Protein AF-A0AAE3D9U8-F1 (afdb_monomer_lite)

Sequence (196 aa):
MGVDSILGYNLSVQTKNFTKRITLGATGANQTQGLSESEKLENFKKEIWKEIDSMSWGSNISVQITDSAFEKMMVDKEFKNKMMNIIREDARGSNMMCGGTLINIDENGYKGYSYMQSHTKEAGRAFEAHSKDKDSFYSKKCKKDELNELWEKERLKKRQYQEKADDEYMESLRLKEIFQHKEDVAKLYEEKTVKK

Structure (mmCIF, N/CA/C/O backbone):
data_AF-A0AAE3D9U8-F1
#
_entry.id   AF-A0AAE3D9U8-F1
#
loop_
_atom_site.group_PDB
_atom_site.id
_atom_site.type_symbol
_atom_site.label_atom_id
_atom_site.label_alt_id
_atom_site.label_comp_id
_atom_site.label_asym_id
_atom_site.label_entity_id
_atom_site.label_seq_id
_atom_site.pdbx_PDB_ins_code
_atom_site.Cartn_x
_atom_site.Cartn_y
_atom_site.Cartn_z
_atom_site.occupancy
_atom_site.B_iso_or_equiv
_atom_site.auth_seq_id
_atom_site.auth_comp_id
_atom_site.auth_asym_id
_atom_site.auth_atom_id
_atom_site.pdbx_PDB_model_num
ATOM 1 N N . MET A 1 1 ? -72.508 -20.669 12.046 1.00 38.97 1 MET A N 1
ATOM 2 C CA . MET A 1 1 ? -71.882 -21.331 10.880 1.00 38.97 1 MET A CA 1
ATOM 3 C C . MET A 1 1 ? -70.481 -20.732 10.810 1.00 38.97 1 MET A C 1
ATOM 5 O O . MET A 1 1 ? -70.402 -19.545 10.548 1.00 38.97 1 MET A O 1
ATOM 9 N N . GLY A 1 2 ? -69.450 -21.317 11.432 1.00 34.75 2 GLY A N 1
ATOM 10 C CA . GLY A 1 2 ? -68.687 -22.489 10.962 1.00 34.75 2 GLY A CA 1
ATOM 11 C C . GLY A 1 2 ? -67.740 -22.036 9.837 1.00 34.75 2 GLY A C 1
ATOM 12 O O . GLY A 1 2 ? -68.225 -21.374 8.933 1.00 34.75 2 GLY A O 1
ATOM 13 N N . VAL A 1 3 ? -66.433 -22.291 9.782 1.00 38.28 3 VAL A N 1
ATOM 14 C CA . VAL A 1 3 ? -65.463 -23.088 10.554 1.00 38.28 3 VAL A CA 1
ATOM 15 C C . VAL A 1 3 ? -64.050 -22.609 10.152 1.00 38.28 3 VAL A C 1
ATOM 17 O O . VAL A 1 3 ? -63.888 -21.889 9.169 1.00 38.28 3 VAL A O 1
ATOM 20 N N . ASP A 1 4 ? -63.066 -23.022 10.943 1.00 36.97 4 ASP A N 1
ATOM 21 C CA . ASP A 1 4 ? -61.620 -22.779 10.901 1.00 36.97 4 ASP A CA 1
ATOM 22 C C . ASP A 1 4 ? -60.906 -23.038 9.556 1.00 36.97 4 ASP A C 1
ATOM 24 O O . ASP A 1 4 ? -61.323 -23.899 8.787 1.00 36.97 4 ASP A O 1
ATOM 28 N N . SER A 1 5 ? -59.739 -22.405 9.339 1.00 39.56 5 SER A N 1
ATOM 29 C CA . SER A 1 5 ? -58.478 -23.164 9.228 1.00 39.56 5 SER A CA 1
ATOM 30 C C . SER A 1 5 ? -57.218 -22.282 9.291 1.00 39.56 5 SER A C 1
ATOM 32 O O . SER A 1 5 ? -57.132 -21.199 8.719 1.00 39.56 5 SER A O 1
ATOM 34 N N . ILE A 1 6 ? -56.243 -22.828 10.012 1.00 45.88 6 ILE A N 1
ATOM 35 C CA . ILE A 1 6 ? -54.905 -22.361 10.390 1.00 45.88 6 ILE A CA 1
ATOM 36 C C . ILE A 1 6 ? -53.874 -22.688 9.295 1.00 45.88 6 ILE A C 1
ATOM 38 O O . ILE A 1 6 ? -54.013 -23.717 8.641 1.00 45.88 6 ILE A O 1
ATOM 42 N N . LEU A 1 7 ? -52.825 -21.856 9.168 1.00 37.78 7 LEU A N 1
ATOM 43 C CA . LEU A 1 7 ? -51.398 -22.166 8.887 1.00 37.78 7 LEU A CA 1
ATOM 44 C C . LEU A 1 7 ? -50.708 -20.816 8.573 1.00 37.78 7 LEU A C 1
ATOM 46 O O . LEU A 1 7 ? -51.056 -20.170 7.597 1.00 37.78 7 LEU A O 1
ATOM 50 N N . GLY A 1 8 ? -49.784 -20.237 9.339 1.00 30.91 8 GLY A N 1
ATOM 51 C CA . GLY A 1 8 ? -48.838 -20.794 10.294 1.00 30.91 8 GLY A CA 1
ATOM 52 C C . GLY A 1 8 ? -47.413 -20.578 9.781 1.00 30.91 8 GLY A C 1
ATOM 53 O O . GLY A 1 8 ? -46.841 -21.512 9.247 1.00 30.91 8 GLY A O 1
ATOM 54 N N . TYR A 1 9 ? -46.835 -19.385 9.974 1.00 30.20 9 TYR A N 1
ATOM 55 C CA . TYR A 1 9 ? -45.379 -19.195 10.050 1.00 30.20 9 TYR A CA 1
ATOM 56 C C . TYR A 1 9 ? -45.059 -18.117 11.092 1.00 30.20 9 TYR A C 1
ATOM 58 O O . TYR A 1 9 ? -45.232 -16.922 10.869 1.00 30.20 9 TYR A O 1
ATOM 66 N N . ASN A 1 10 ? -44.620 -18.584 12.262 1.00 29.91 10 ASN A N 1
ATOM 67 C CA . ASN A 1 10 ? -43.998 -17.785 13.308 1.00 29.91 10 ASN A CA 1
ATOM 68 C C . ASN A 1 10 ? -42.515 -17.601 12.964 1.00 29.91 10 ASN A C 1
ATOM 70 O O . ASN A 1 10 ? -41.806 -18.593 12.804 1.00 29.91 10 ASN A O 1
ATOM 74 N N . LEU A 1 11 ? -42.027 -16.360 12.940 1.00 27.94 11 LEU A N 1
ATOM 75 C CA . LEU A 1 11 ? -40.605 -16.069 13.114 1.00 27.94 11 LEU A CA 1
ATOM 76 C C . LEU A 1 11 ? -40.460 -15.122 14.305 1.00 27.94 11 LEU A C 1
ATOM 78 O O . LEU A 1 11 ? -40.667 -13.916 14.204 1.00 27.94 11 LEU A O 1
ATOM 82 N N . SER A 1 12 ? -40.145 -15.702 15.461 1.00 34.12 12 SER A N 1
ATOM 83 C CA . SER A 1 12 ? -39.767 -14.969 16.660 1.00 34.12 12 SER A CA 1
ATOM 84 C C . SER A 1 12 ? -38.308 -14.533 16.551 1.00 34.12 12 SER A C 1
ATOM 86 O O . SER A 1 12 ? -37.412 -15.376 16.572 1.00 34.12 12 SER A O 1
ATOM 88 N N . VAL A 1 13 ? -38.061 -13.226 16.517 1.00 30.61 13 VAL A N 1
ATOM 89 C CA . VAL A 1 13 ? -36.754 -12.658 16.864 1.00 30.61 13 VAL A CA 1
ATOM 90 C C . VAL A 1 13 ? -36.942 -11.880 18.159 1.00 30.61 13 VAL A C 1
ATOM 92 O O . VAL A 1 13 ? -37.476 -10.775 18.173 1.00 30.61 13 VAL A O 1
ATOM 95 N N . GLN A 1 14 ? -36.552 -12.499 19.273 1.00 34.78 14 GLN A N 1
ATOM 96 C CA . GLN A 1 14 ? -36.343 -11.799 20.533 1.00 34.78 14 GLN A CA 1
ATOM 97 C C . GLN A 1 14 ? -34.865 -11.453 20.661 1.00 34.78 14 GLN A C 1
ATOM 99 O O . GLN A 1 14 ? -34.056 -12.368 20.780 1.00 34.78 14 GLN A O 1
ATOM 104 N N . THR A 1 15 ? -34.540 -10.167 20.792 1.00 29.81 15 THR A N 1
ATOM 105 C CA . THR A 1 15 ? -33.354 -9.726 21.545 1.00 29.81 15 THR A CA 1
ATOM 106 C C . THR A 1 15 ? -33.514 -8.293 22.074 1.00 29.81 15 THR A C 1
ATOM 108 O O . THR A 1 15 ? -33.151 -7.312 21.443 1.00 29.81 15 THR A O 1
ATOM 111 N N . LYS A 1 16 ? -34.068 -8.236 23.293 1.00 36.06 16 LYS A N 1
ATOM 112 C CA . LYS A 1 16 ? -33.630 -7.466 24.477 1.00 36.06 16 LYS A CA 1
ATOM 113 C C . LYS A 1 16 ? -33.349 -5.959 24.324 1.00 36.06 16 LYS A C 1
ATOM 115 O O . LYS A 1 16 ? -32.220 -5.532 24.113 1.00 36.06 16 LYS A O 1
ATOM 120 N N . ASN A 1 17 ? -34.367 -5.166 24.663 1.00 35.69 17 ASN A N 1
ATOM 121 C CA . ASN A 1 17 ? -34.235 -3.768 25.080 1.00 35.69 17 ASN A CA 1
ATOM 122 C C . ASN A 1 17 ? -33.479 -3.673 26.422 1.00 35.69 17 ASN A C 1
ATOM 124 O O . ASN A 1 17 ? -33.931 -4.229 27.425 1.00 35.69 17 ASN A O 1
ATOM 128 N N . PHE A 1 18 ? -32.357 -2.949 26.472 1.00 33.19 18 PHE A N 1
ATOM 129 C CA . PHE A 1 18 ? -31.677 -2.601 27.725 1.00 33.19 18 PHE A CA 1
ATOM 130 C C . PHE A 1 18 ? -32.267 -1.306 28.304 1.00 33.19 18 PHE A C 1
ATOM 132 O O . PHE A 1 18 ? -31.879 -0.202 27.934 1.00 33.19 18 PHE A O 1
ATOM 139 N N . THR A 1 19 ? -33.194 -1.431 29.254 1.00 34.28 19 THR A N 1
ATOM 140 C CA . THR A 1 19 ? -33.617 -0.323 30.124 1.00 34.28 19 THR A CA 1
ATOM 141 C C . THR A 1 19 ? -32.804 -0.380 31.421 1.00 34.28 19 THR A C 1
ATOM 143 O O . THR A 1 19 ? -33.042 -1.244 32.263 1.00 34.28 19 THR A O 1
ATOM 146 N N . LYS A 1 20 ? -31.840 0.533 31.614 1.00 45.09 20 LYS A N 1
ATOM 147 C CA . LYS A 1 20 ? -31.149 0.701 32.907 1.00 45.09 20 LYS A CA 1
ATOM 148 C C . LYS A 1 20 ? -32.064 1.451 33.882 1.00 45.09 20 LYS A C 1
ATOM 150 O O . LYS A 1 20 ? -32.248 2.658 33.758 1.00 45.09 20 LYS A O 1
ATOM 155 N N . ARG A 1 21 ? -32.613 0.740 34.873 1.00 34.09 21 ARG A N 1
ATOM 156 C CA . ARG A 1 21 ? -33.100 1.344 36.124 1.00 34.09 21 ARG A CA 1
ATOM 157 C C . ARG A 1 21 ? -31.897 1.628 37.020 1.00 34.09 21 ARG A C 1
ATOM 159 O O . ARG A 1 21 ? -31.125 0.719 37.309 1.00 34.09 21 ARG A O 1
ATOM 166 N N . ILE A 1 22 ? -31.755 2.872 37.464 1.00 39.50 22 ILE A N 1
ATOM 167 C CA . ILE A 1 22 ? -30.865 3.238 38.568 1.00 39.50 22 ILE A CA 1
ATOM 168 C C . ILE A 1 22 ? -31.631 2.974 39.865 1.00 39.50 22 ILE A C 1
ATOM 170 O O . ILE A 1 22 ? -32.723 3.500 40.072 1.00 39.50 22 ILE A O 1
ATOM 174 N N . THR A 1 23 ? -31.065 2.157 40.745 1.00 34.00 23 THR A N 1
ATOM 175 C CA . THR A 1 23 ? -31.477 2.078 42.147 1.00 34.00 23 THR A CA 1
ATOM 176 C C . THR A 1 23 ? -30.204 2.061 42.981 1.00 34.00 23 THR A C 1
ATOM 178 O O . THR A 1 23 ? -29.374 1.168 42.827 1.00 34.00 23 THR A O 1
ATOM 181 N N . LEU A 1 24 ? -30.016 3.105 43.795 1.00 45.50 24 LEU A N 1
ATOM 182 C CA . LEU A 1 24 ? -28.933 3.197 44.771 1.00 45.50 24 LEU A CA 1
ATOM 183 C C . LEU A 1 24 ? -29.111 2.110 45.837 1.00 45.50 24 LEU A C 1
ATOM 185 O O . LEU A 1 24 ? -30.167 2.014 46.457 1.00 45.50 24 LEU A O 1
ATOM 189 N N . GLY A 1 25 ? -28.045 1.356 46.090 1.00 32.50 25 GLY A N 1
ATOM 190 C CA . GLY A 1 25 ? -27.919 0.444 47.222 1.00 32.50 25 GLY A CA 1
ATOM 191 C C . GLY A 1 25 ? -26.442 0.174 47.478 1.00 32.50 25 GLY A C 1
ATOM 192 O O . GLY A 1 25 ? -25.819 -0.615 46.778 1.00 32.50 25 GLY A O 1
ATOM 193 N N . ALA A 1 26 ? -25.869 0.900 48.432 1.00 45.38 26 ALA A N 1
ATOM 194 C CA . ALA A 1 26 ? -24.480 0.788 48.846 1.00 45.38 26 ALA A CA 1
ATOM 195 C C . ALA A 1 26 ? -24.270 -0.434 49.747 1.00 45.38 26 ALA A C 1
ATOM 197 O O . ALA A 1 26 ? -24.859 -0.472 50.821 1.00 45.38 26 ALA A O 1
ATOM 198 N N . THR A 1 27 ? -23.392 -1.372 49.375 1.00 38.25 27 THR A N 1
ATOM 199 C CA . THR A 1 27 ? -22.428 -2.035 50.283 1.00 38.25 27 THR A CA 1
ATOM 200 C C . THR A 1 27 ? -21.377 -2.794 49.463 1.00 38.25 27 THR A C 1
ATOM 202 O O . THR A 1 27 ? -21.649 -3.230 48.349 1.00 38.25 27 THR A O 1
ATOM 205 N N . GLY A 1 28 ? -20.155 -2.875 49.993 1.00 43.81 28 GLY A N 1
ATOM 206 C CA . GLY A 1 28 ? -18.917 -3.190 49.280 1.00 43.81 28 GLY A CA 1
ATOM 207 C C . GLY A 1 28 ? -18.881 -4.477 48.451 1.00 43.81 28 GLY A C 1
ATOM 208 O O . GLY A 1 28 ? -19.300 -5.545 48.883 1.00 43.81 28 GLY A O 1
ATOM 209 N N . ALA A 1 29 ? -18.253 -4.365 47.284 1.00 38.88 29 ALA A N 1
ATOM 210 C CA . ALA A 1 29 ? -17.674 -5.476 46.547 1.00 38.88 29 ALA A CA 1
ATOM 211 C C . ALA A 1 29 ? -16.465 -4.938 45.775 1.00 38.88 29 ALA A C 1
ATOM 213 O O . ALA A 1 29 ? -16.576 -3.928 45.081 1.00 38.88 29 ALA A O 1
ATOM 214 N N . ASN A 1 30 ? -15.316 -5.596 45.935 1.00 43.31 30 ASN A N 1
ATOM 215 C CA . ASN A 1 30 ? -14.111 -5.379 45.143 1.00 43.31 30 ASN A CA 1
ATOM 216 C C . ASN A 1 30 ? -14.476 -5.317 43.655 1.00 43.31 30 ASN A C 1
ATOM 218 O O . ASN A 1 30 ? -14.727 -6.348 43.032 1.00 43.31 30 ASN A O 1
ATOM 222 N N . GLN A 1 31 ? -14.506 -4.115 43.079 1.00 42.06 31 GLN A N 1
ATOM 223 C CA . GLN A 1 31 ? -14.495 -3.981 41.635 1.00 42.06 31 GLN A CA 1
ATOM 224 C C . GLN A 1 31 ? -13.084 -4.352 41.190 1.00 42.06 31 GLN A C 1
ATOM 226 O O . GLN A 1 31 ? -12.168 -3.536 41.224 1.00 42.06 31 GLN A O 1
ATOM 231 N N . THR A 1 32 ? -12.906 -5.588 40.725 1.00 47.28 32 THR A N 1
ATOM 232 C CA . THR A 1 32 ? -12.062 -5.794 39.548 1.00 47.28 32 THR A CA 1
ATOM 233 C C . THR A 1 32 ? -12.627 -4.873 38.476 1.00 47.28 32 THR A C 1
ATOM 235 O O . THR A 1 32 ? -13.596 -5.215 37.797 1.00 47.28 32 THR A O 1
ATOM 238 N N . GLN A 1 33 ? -12.097 -3.654 38.426 1.00 54.34 33 GLN A N 1
ATOM 239 C CA . GLN A 1 33 ? -12.468 -2.621 37.479 1.00 54.34 33 GLN A CA 1
ATOM 240 C C . GLN A 1 33 ? -11.923 -3.074 36.126 1.00 54.34 33 GLN A C 1
ATOM 242 O O . GLN A 1 33 ? -10.822 -2.725 35.713 1.00 54.34 33 GLN A O 1
ATOM 247 N N . GLY A 1 34 ? -12.654 -3.993 35.492 1.00 60.94 34 GLY A N 1
ATOM 248 C CA . GLY A 1 34 ? -12.404 -4.371 34.115 1.00 60.94 34 GLY A CA 1
ATOM 249 C C . GLY A 1 34 ? -12.488 -3.109 33.270 1.00 60.94 34 GLY A C 1
ATOM 250 O O . GLY A 1 34 ? -13.405 -2.312 33.459 1.00 60.94 34 GLY A O 1
ATOM 251 N N . LEU A 1 35 ? -11.518 -2.930 32.373 1.00 70.25 35 LEU A N 1
ATOM 252 C CA . LEU A 1 35 ? -11.486 -1.814 31.429 1.00 70.25 35 LEU A CA 1
ATOM 253 C C . LEU A 1 35 ? -12.871 -1.619 30.797 1.00 70.25 35 LEU A C 1
ATOM 255 O O . LEU A 1 35 ? -13.528 -2.596 30.407 1.00 70.25 35 LEU A O 1
ATOM 259 N N . SER A 1 36 ? -13.299 -0.365 30.690 1.00 84.62 36 SER A N 1
ATOM 260 C CA . SER A 1 36 ? -14.495 -0.005 29.931 1.00 84.62 36 SER A CA 1
ATOM 261 C C . SER A 1 36 ? -14.351 -0.449 28.468 1.00 84.62 36 SER A C 1
ATOM 263 O O . SER A 1 36 ? -13.243 -0.654 27.969 1.00 84.62 36 SER A O 1
ATOM 265 N N . GLU A 1 37 ? -15.464 -0.625 27.755 1.00 84.81 37 GLU A N 1
ATOM 266 C CA . GLU A 1 37 ? -15.432 -1.031 26.338 1.00 84.81 37 GLU A CA 1
ATOM 267 C C . GLU A 1 37 ? -14.614 -0.051 25.481 1.00 84.81 37 GLU A C 1
ATOM 269 O O . GLU A 1 37 ? -13.830 -0.481 24.638 1.00 84.81 37 GLU A O 1
ATOM 274 N N . SER A 1 38 ? -14.697 1.247 25.793 1.00 86.38 38 SER A N 1
ATOM 275 C CA . SER A 1 38 ? -13.895 2.297 25.158 1.00 86.38 38 SER A CA 1
ATOM 276 C C . SER A 1 38 ? -12.394 2.116 25.399 1.00 86.38 38 SER A C 1
ATOM 278 O O . SER A 1 38 ? -11.605 2.197 24.462 1.00 86.38 38 SER A O 1
ATOM 280 N N . GLU A 1 39 ? -11.975 1.841 26.637 1.00 91.75 39 GLU A N 1
ATOM 281 C CA . GLU A 1 39 ? -10.555 1.636 26.953 1.00 91.75 39 GLU A CA 1
ATOM 282 C C . GLU A 1 39 ? -10.010 0.346 26.325 1.00 91.75 39 GLU A C 1
ATOM 284 O O . GLU A 1 39 ? -8.859 0.301 25.889 1.00 91.75 39 GLU A O 1
ATOM 289 N N . LYS A 1 40 ? -10.832 -0.710 26.238 1.00 92.56 40 LYS A N 1
ATOM 290 C CA . LYS A 1 40 ? -10.461 -1.945 25.529 1.00 92.56 40 LYS A CA 1
ATOM 291 C C . LYS A 1 40 ? -10.228 -1.682 24.045 1.00 92.56 40 LYS A C 1
ATOM 293 O O . LYS A 1 40 ? -9.223 -2.146 23.511 1.00 92.56 40 LYS A O 1
ATOM 298 N N . LEU A 1 41 ? -11.126 -0.932 23.405 1.00 91.81 41 LEU A N 1
ATOM 299 C CA . LEU A 1 41 ? -11.002 -0.556 21.999 1.00 91.81 41 LEU A CA 1
ATOM 300 C C . LEU A 1 41 ? -9.756 0.304 21.761 1.00 91.81 41 LEU A C 1
ATOM 302 O O . LEU A 1 41 ? -8.995 0.040 20.834 1.00 91.81 41 LEU A O 1
ATOM 306 N N . GLU A 1 42 ? -9.494 1.294 22.614 1.00 92.31 42 GLU A N 1
ATOM 307 C CA . GLU A 1 42 ? -8.316 2.155 22.473 1.00 92.31 42 GLU A CA 1
ATOM 308 C C . GLU A 1 42 ? -7.000 1.380 22.657 1.00 92.31 42 GLU A C 1
ATOM 310 O O . GLU A 1 42 ? -6.053 1.559 21.886 1.00 92.31 42 GLU A O 1
ATOM 315 N N . ASN A 1 43 ? -6.942 0.472 23.634 1.00 94.50 43 ASN A N 1
ATOM 316 C CA . ASN A 1 43 ? -5.783 -0.400 23.830 1.00 94.50 43 ASN A CA 1
ATOM 317 C C . ASN A 1 43 ? -5.579 -1.351 22.645 1.00 94.50 43 ASN A C 1
ATOM 319 O O . ASN A 1 43 ? -4.446 -1.542 22.203 1.00 94.50 43 ASN A O 1
ATOM 323 N N . PHE A 1 44 ? -6.663 -1.898 22.092 1.00 95.38 44 PHE A N 1
ATOM 324 C CA . PHE A 1 44 ? -6.605 -2.740 20.902 1.00 95.38 44 PHE A CA 1
ATOM 325 C C . PHE A 1 44 ? -6.106 -1.967 19.676 1.00 95.38 44 PHE A C 1
ATOM 327 O O . PHE A 1 44 ? -5.209 -2.442 18.981 1.00 95.38 44 PHE A O 1
ATOM 334 N N . LYS A 1 45 ? -6.608 -0.744 19.449 1.00 94.62 45 LYS A N 1
ATOM 335 C CA . LYS A 1 45 ? -6.090 0.157 18.409 1.00 94.62 45 LYS A CA 1
ATOM 336 C C . LYS A 1 45 ? -4.574 0.308 18.566 1.00 94.62 45 LYS A C 1
ATOM 338 O O . LYS A 1 45 ? -3.835 0.012 17.633 1.00 94.62 45 LYS A O 1
ATOM 343 N N . LYS A 1 46 ? -4.087 0.667 19.762 1.00 94.00 46 LYS A N 1
ATOM 344 C CA . LYS A 1 46 ? -2.642 0.814 20.049 1.00 94.00 46 LYS A CA 1
ATOM 345 C C . LYS A 1 46 ? -1.827 -0.449 19.734 1.00 94.00 46 LYS A C 1
ATOM 347 O O . LYS A 1 46 ? -0.722 -0.324 19.210 1.00 94.00 46 LYS A O 1
ATOM 352 N N . GLU A 1 47 ? -2.349 -1.642 20.023 1.00 95.81 47 GLU A N 1
ATOM 353 C CA . GLU A 1 47 ? -1.701 -2.919 19.677 1.00 95.81 47 GLU A CA 1
ATOM 354 C C . GLU A 1 47 ? -1.545 -3.079 18.159 1.00 95.81 47 GLU A C 1
ATOM 356 O O . GLU A 1 47 ? -0.432 -3.309 17.681 1.00 95.81 47 GLU A O 1
ATOM 361 N N . ILE A 1 48 ? -2.634 -2.895 17.406 1.00 96.31 48 ILE A N 1
ATOM 362 C CA . ILE A 1 48 ? -2.628 -2.985 15.939 1.00 96.31 48 ILE A CA 1
ATOM 363 C C . ILE A 1 48 ? -1.638 -1.982 15.341 1.00 96.31 48 ILE A C 1
ATOM 365 O O . ILE A 1 48 ? -0.858 -2.329 14.455 1.00 96.31 48 ILE A O 1
ATOM 369 N N . TRP A 1 49 ? -1.594 -0.756 15.864 1.00 92.50 49 TRP A N 1
ATOM 370 C CA . TRP A 1 49 ? -0.666 0.262 15.369 1.00 92.50 49 TRP A CA 1
ATOM 371 C C . TRP A 1 49 ? 0.782 -0.045 15.657 1.00 92.50 49 TRP A C 1
ATOM 373 O O . TRP A 1 49 ? 1.629 0.160 14.792 1.00 92.50 49 TRP A O 1
ATOM 383 N N . LYS A 1 50 ? 1.072 -0.567 16.847 1.00 95.31 50 LYS A N 1
ATOM 384 C CA . LYS A 1 50 ? 2.422 -1.006 17.180 1.00 95.31 50 LYS A CA 1
ATOM 385 C C . LYS A 1 50 ? 2.888 -2.098 16.219 1.00 95.31 50 LYS A C 1
ATOM 387 O O . LYS A 1 50 ? 4.046 -2.090 15.810 1.00 95.31 50 LYS A O 1
ATOM 392 N N . GLU A 1 51 ? 1.994 -3.007 15.834 1.00 96.12 51 GLU A N 1
ATOM 393 C CA . GLU A 1 51 ? 2.304 -4.023 14.835 1.00 96.12 51 GLU A CA 1
ATOM 394 C C . GLU A 1 51 ? 2.576 -3.399 13.457 1.00 96.12 51 GLU A C 1
ATOM 396 O O . GLU A 1 51 ? 3.632 -3.658 12.883 1.00 96.12 51 GLU A O 1
ATOM 401 N N . ILE A 1 52 ? 1.688 -2.533 12.956 1.00 95.06 52 ILE A N 1
ATOM 402 C CA . ILE A 1 52 ? 1.847 -1.847 11.659 1.00 95.06 52 ILE A CA 1
ATOM 403 C C . ILE A 1 52 ? 3.136 -1.019 11.609 1.00 95.06 52 ILE A C 1
ATOM 405 O O . ILE A 1 52 ? 3.874 -1.089 10.624 1.00 95.06 52 ILE A O 1
ATOM 409 N N . ASP A 1 53 ? 3.452 -0.271 12.667 1.00 92.12 53 ASP A N 1
ATOM 410 C CA . ASP A 1 53 ? 4.649 0.573 12.708 1.00 92.12 53 ASP A CA 1
ATOM 411 C C . ASP A 1 53 ? 5.956 -0.232 12.745 1.00 92.12 53 ASP A C 1
ATOM 413 O O . ASP A 1 53 ? 6.976 0.218 12.210 1.00 92.12 53 ASP A O 1
ATOM 417 N N . SER A 1 54 ? 5.911 -1.440 13.317 1.00 93.19 54 SER A N 1
ATOM 418 C CA . SER A 1 54 ? 7.053 -2.358 13.382 1.00 93.19 54 SER A CA 1
ATOM 419 C C . SER A 1 54 ? 7.403 -3.013 12.042 1.00 93.19 54 SER A C 1
ATOM 421 O O . SER A 1 54 ? 8.484 -3.588 11.905 1.00 93.19 54 SER A O 1
ATOM 423 N N . MET A 1 55 ? 6.512 -2.936 11.048 1.00 93.19 55 MET A N 1
ATOM 424 C CA . MET A 1 55 ? 6.758 -3.515 9.731 1.00 93.19 55 MET A CA 1
ATOM 425 C C . MET A 1 55 ? 7.840 -2.730 8.973 1.00 93.19 55 MET A C 1
ATOM 427 O O . MET A 1 55 ? 8.011 -1.517 9.127 1.00 93.19 55 MET A O 1
ATOM 431 N N . SER A 1 56 ? 8.580 -3.433 8.115 1.00 89.38 56 SER A N 1
ATOM 432 C CA . SER A 1 56 ? 9.594 -2.825 7.254 1.00 89.38 56 SER A CA 1
ATOM 433 C C . SER A 1 56 ? 8.929 -2.162 6.047 1.00 89.38 56 SER A C 1
ATOM 435 O O . SER A 1 56 ? 8.605 -2.827 5.066 1.00 89.38 56 SER A O 1
ATOM 437 N N . TRP A 1 57 ? 8.708 -0.850 6.124 1.00 89.81 57 TRP A N 1
ATOM 438 C CA . TRP A 1 57 ? 8.112 -0.057 5.047 1.00 89.81 57 TRP A CA 1
ATOM 439 C C . TRP A 1 57 ? 9.180 0.573 4.155 1.00 89.81 57 TRP A C 1
ATOM 441 O O . TRP A 1 57 ? 10.014 1.351 4.619 1.00 89.81 57 TRP A O 1
ATOM 451 N N . GLY A 1 58 ? 9.113 0.288 2.858 1.00 86.00 58 GLY A N 1
ATOM 452 C CA . GLY A 1 58 ? 10.069 0.763 1.863 1.00 86.00 58 GLY A CA 1
ATOM 453 C C . GLY A 1 58 ? 9.640 2.006 1.090 1.00 86.00 58 GLY A C 1
ATOM 454 O O . GLY A 1 58 ? 10.430 2.511 0.301 1.00 86.00 58 GLY A O 1
ATOM 455 N N . SER A 1 59 ? 8.418 2.506 1.269 1.00 87.75 59 SER A N 1
ATOM 456 C CA . SER A 1 59 ? 7.908 3.742 0.656 1.00 87.75 59 SER A CA 1
ATOM 457 C C . SER A 1 59 ? 6.943 4.447 1.605 1.00 87.75 59 SER A C 1
ATOM 459 O O . SER A 1 59 ? 6.517 3.853 2.591 1.00 87.75 59 SER A O 1
ATOM 461 N N . ASN A 1 60 ? 6.579 5.698 1.304 1.00 90.44 60 ASN A N 1
ATOM 462 C CA . ASN A 1 60 ? 5.578 6.430 2.087 1.00 90.44 60 ASN A CA 1
ATOM 463 C C . ASN A 1 60 ? 4.292 5.601 2.226 1.00 90.44 60 ASN A C 1
ATOM 465 O O . ASN A 1 60 ? 3.821 5.044 1.236 1.00 90.44 60 ASN A O 1
ATOM 469 N N . ILE A 1 61 ? 3.740 5.524 3.435 1.00 92.44 61 ILE A N 1
ATOM 470 C CA . ILE A 1 61 ? 2.569 4.696 3.747 1.00 92.44 61 ILE A CA 1
ATOM 471 C C . ILE A 1 61 ? 1.570 5.474 4.594 1.00 92.44 61 ILE A C 1
ATOM 473 O O . ILE A 1 61 ? 1.928 6.014 5.640 1.00 92.44 61 ILE A O 1
ATOM 477 N N . SER A 1 62 ? 0.308 5.502 4.177 1.00 93.44 62 SER A N 1
ATOM 478 C CA . SER A 1 62 ? -0.787 6.009 5.004 1.00 93.44 62 SER A CA 1
ATOM 479 C C . SER A 1 62 ? -1.892 4.966 5.117 1.00 93.44 62 SER A C 1
ATOM 481 O 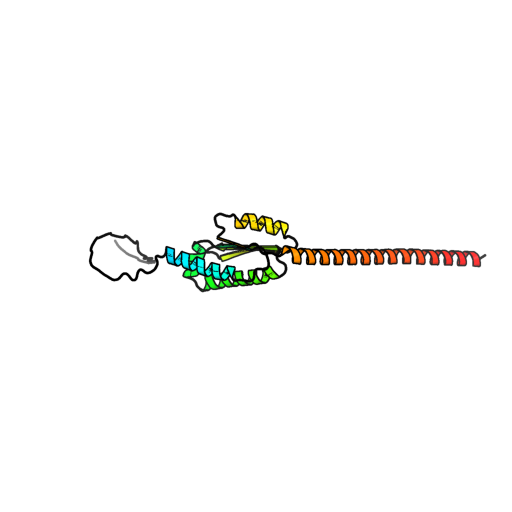O . SER A 1 62 ? -2.308 4.388 4.116 1.00 93.44 62 SER A O 1
ATOM 483 N N . VAL A 1 63 ? -2.331 4.711 6.349 1.00 94.06 63 VAL A N 1
ATOM 484 C CA . VAL A 1 63 ? -3.316 3.686 6.696 1.00 94.06 63 VAL A CA 1
ATOM 485 C C . VAL A 1 63 ? -4.451 4.339 7.476 1.00 94.06 63 VAL A C 1
ATOM 487 O O . VAL A 1 63 ? -4.222 4.946 8.524 1.00 94.06 63 VAL A O 1
ATOM 490 N N . GLN A 1 64 ? -5.675 4.185 6.983 1.00 94.06 64 GLN A N 1
ATOM 491 C CA . GLN A 1 64 ? -6.900 4.578 7.672 1.00 94.06 64 GLN A CA 1
ATOM 492 C C . GLN A 1 64 ? -7.702 3.322 7.995 1.00 94.06 64 GLN A C 1
ATOM 494 O O . GLN A 1 64 ? -7.912 2.458 7.141 1.00 94.06 64 GLN A O 1
ATOM 499 N N . ILE A 1 65 ? -8.125 3.203 9.248 1.00 94.12 65 ILE A N 1
ATOM 500 C CA . ILE A 1 65 ? -8.957 2.099 9.719 1.00 94.12 65 ILE A CA 1
ATOM 501 C C . ILE A 1 65 ? -10.077 2.724 10.539 1.00 94.12 65 ILE A C 1
ATOM 503 O O . ILE A 1 65 ? -9.813 3.442 11.503 1.00 94.12 65 ILE A O 1
ATOM 507 N N . THR A 1 66 ? -11.314 2.467 10.131 1.00 93.38 66 THR A N 1
ATOM 508 C CA . THR A 1 66 ? -12.508 2.976 10.816 1.00 93.38 66 THR A CA 1
ATOM 509 C C . THR A 1 66 ? -12.717 2.296 12.171 1.00 93.38 66 THR A C 1
ATOM 511 O O . THR A 1 66 ? -12.277 1.167 12.404 1.00 93.38 66 THR A O 1
ATOM 514 N N . ASP A 1 67 ? -13.444 2.959 13.069 1.00 92.56 67 ASP A N 1
ATOM 515 C CA . ASP A 1 67 ? -13.787 2.400 14.380 1.00 92.56 67 ASP A CA 1
ATOM 516 C C . ASP A 1 67 ? -14.620 1.114 14.266 1.00 92.56 67 ASP A C 1
ATOM 518 O O . ASP A 1 67 ? -14.326 0.141 14.959 1.00 92.56 67 ASP A O 1
ATOM 522 N N . SER A 1 68 ? -15.561 1.054 13.318 1.00 94.44 68 SER A N 1
ATOM 523 C CA . SER A 1 68 ? -16.343 -0.154 13.022 1.00 94.44 68 SER A CA 1
ATOM 524 C C . SER A 1 68 ? -15.462 -1.320 12.562 1.00 94.44 68 SER A C 1
ATOM 526 O O . SER A 1 68 ? -15.687 -2.468 12.956 1.00 94.44 68 SER A O 1
ATOM 528 N N . ALA A 1 69 ? -14.414 -1.055 11.773 1.00 96.12 69 ALA A N 1
ATOM 529 C CA . ALA A 1 69 ? -13.439 -2.075 11.405 1.00 96.12 69 ALA A CA 1
ATOM 530 C C . ALA A 1 69 ? -12.652 -2.574 12.625 1.00 96.12 69 ALA A C 1
ATOM 532 O O . ALA A 1 69 ? -12.465 -3.783 12.764 1.00 96.12 69 ALA A O 1
ATOM 533 N N . PHE A 1 70 ? -12.229 -1.684 13.531 1.00 95.75 70 PHE A N 1
ATOM 534 C CA . PHE A 1 70 ? -11.562 -2.086 14.775 1.00 95.75 70 PHE A CA 1
ATOM 535 C C . PHE A 1 70 ? -12.445 -2.955 15.661 1.00 95.75 70 PHE A C 1
ATOM 537 O O . PHE A 1 70 ? -12.005 -4.010 16.119 1.00 95.75 70 PHE A O 1
ATOM 544 N N . GLU A 1 71 ? -13.691 -2.541 15.870 1.00 95.19 71 GLU A N 1
ATOM 545 C CA . GLU A 1 71 ? -14.675 -3.307 16.630 1.00 95.19 71 GLU A CA 1
ATOM 546 C C . GLU A 1 71 ? -14.878 -4.695 16.014 1.00 95.19 71 GLU A C 1
ATOM 548 O O . GLU A 1 71 ? -14.833 -5.707 16.719 1.00 95.19 71 GLU A O 1
ATOM 553 N N . LYS A 1 72 ? -14.991 -4.774 14.683 1.00 97.50 72 LYS A N 1
ATOM 554 C CA . LYS A 1 72 ? -15.085 -6.052 13.976 1.00 97.50 72 LYS A CA 1
ATOM 555 C C . LYS A 1 72 ? -13.838 -6.913 14.171 1.00 97.50 72 LYS A C 1
ATOM 557 O O . LYS A 1 72 ? -13.978 -8.099 14.441 1.00 97.50 72 LYS A O 1
ATOM 562 N N . MET A 1 73 ? -12.632 -6.348 14.108 1.00 97.19 73 MET A N 1
ATOM 563 C CA . MET A 1 73 ? -11.384 -7.086 14.358 1.00 97.19 73 MET A CA 1
ATOM 564 C C . MET A 1 73 ? -11.265 -7.625 15.795 1.00 97.19 73 MET A C 1
ATOM 566 O O . MET A 1 73 ? -10.586 -8.631 16.008 1.00 97.19 73 MET A O 1
ATOM 570 N N . MET A 1 74 ? -11.892 -6.978 16.785 1.00 96.25 74 MET A N 1
ATOM 571 C CA . MET A 1 74 ? -11.904 -7.468 18.171 1.00 96.25 74 MET A CA 1
ATOM 572 C C . MET A 1 74 ? -12.770 -8.723 18.341 1.00 96.25 74 MET A C 1
ATOM 574 O O . MET A 1 74 ? -12.465 -9.565 19.188 1.00 96.25 74 MET A O 1
ATOM 578 N N . VAL A 1 75 ? -13.842 -8.847 17.553 1.00 97.06 75 VAL A N 1
ATOM 579 C CA . VAL A 1 75 ? -14.817 -9.947 17.650 1.00 97.06 75 VAL A CA 1
ATOM 580 C C . VAL A 1 75 ? -14.517 -11.064 16.644 1.00 97.06 75 VAL A C 1
ATOM 582 O O . VAL A 1 75 ? -14.610 -12.244 16.978 1.00 97.06 75 VAL A O 1
ATOM 585 N N . ASP A 1 76 ? -14.114 -10.700 15.428 1.00 98.19 76 ASP A N 1
ATOM 586 C CA . ASP A 1 76 ? -13.838 -11.596 14.308 1.00 98.19 76 ASP A CA 1
ATOM 587 C C . ASP A 1 76 ? -12.326 -11.695 14.043 1.00 98.19 76 ASP A C 1
ATOM 589 O O . ASP A 1 76 ? -11.692 -10.841 13.409 1.00 98.19 76 ASP A O 1
ATOM 593 N N . LYS A 1 77 ? -11.740 -12.796 14.527 1.00 97.25 77 LYS A N 1
ATOM 594 C CA . LYS A 1 77 ? -10.314 -13.095 14.350 1.00 97.25 77 LYS A CA 1
ATOM 595 C C . LYS A 1 77 ? -9.946 -13.382 12.896 1.00 97.25 77 LYS A C 1
ATOM 597 O O . LYS A 1 77 ? -8.814 -13.097 12.510 1.00 97.25 77 LYS A O 1
ATOM 602 N N . GLU A 1 78 ? -10.852 -13.948 12.098 1.00 98.19 78 GLU A N 1
ATOM 603 C CA . GLU A 1 78 ? -10.581 -14.218 10.683 1.00 98.19 78 GLU A CA 1
ATOM 604 C C . GLU A 1 78 ? -10.487 -12.906 9.908 1.00 98.19 78 GLU A C 1
ATOM 606 O O . GLU A 1 78 ? -9.535 -12.708 9.150 1.00 98.19 78 GLU A O 1
ATOM 611 N N . PHE A 1 79 ? -11.401 -11.970 10.176 1.00 98.50 79 PHE A N 1
ATOM 612 C CA . PHE A 1 79 ? -11.343 -10.621 9.622 1.00 98.50 79 PHE A CA 1
ATOM 613 C C . PHE A 1 79 ? -10.057 -9.893 10.034 1.00 98.50 79 PHE A C 1
ATOM 615 O O . PHE A 1 79 ? -9.333 -9.416 9.156 1.00 98.50 79 PHE A O 1
ATOM 622 N N . LYS A 1 80 ? -9.709 -9.877 11.335 1.00 98.00 80 LYS A N 1
ATOM 623 C CA . LYS A 1 80 ? -8.437 -9.304 11.825 1.00 98.00 80 LYS A CA 1
ATOM 624 C C . LYS A 1 80 ? -7.242 -9.889 11.076 1.00 98.00 80 LYS A C 1
ATOM 626 O O . LYS A 1 80 ? -6.440 -9.143 10.518 1.00 98.00 80 LYS A O 1
ATOM 631 N N . ASN A 1 81 ? -7.124 -11.215 11.04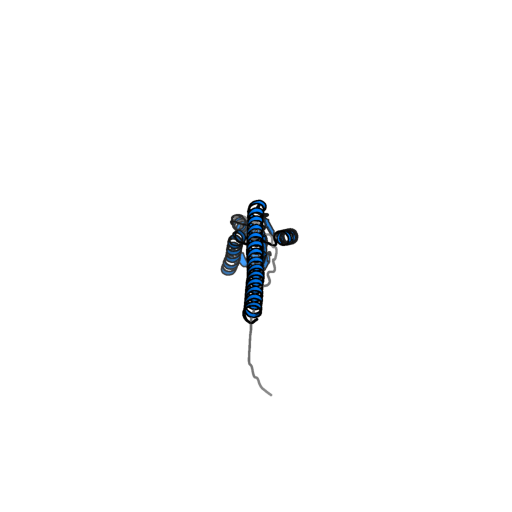6 1.00 98.19 81 ASN A N 1
ATOM 632 C CA . ASN A 1 81 ? -5.986 -11.891 10.427 1.00 98.19 81 ASN A CA 1
ATOM 633 C C . ASN A 1 81 ? -5.902 -11.596 8.929 1.00 98.19 81 ASN A C 1
ATOM 635 O O . ASN A 1 81 ? -4.814 -11.320 8.427 1.00 98.19 81 ASN A O 1
ATOM 639 N N . LYS A 1 82 ? -7.037 -11.596 8.220 1.00 98.25 82 LYS A N 1
ATOM 640 C CA . LYS A 1 82 ? -7.092 -11.257 6.795 1.00 98.25 82 LYS A CA 1
ATOM 641 C C . LYS A 1 82 ? -6.597 -9.833 6.542 1.00 98.25 82 LYS A C 1
ATOM 643 O O . LYS A 1 82 ? -5.749 -9.646 5.676 1.00 98.25 82 LYS A O 1
ATOM 648 N N . MET A 1 83 ? -7.091 -8.850 7.296 1.00 98.00 83 MET A N 1
ATOM 649 C CA . MET A 1 83 ? -6.692 -7.449 7.132 1.00 98.00 83 MET A CA 1
ATOM 650 C C . MET A 1 83 ? -5.207 -7.248 7.452 1.00 98.00 83 MET A C 1
ATOM 652 O O . MET A 1 83 ? -4.476 -6.687 6.640 1.00 98.00 83 MET A O 1
ATOM 656 N N . MET A 1 84 ? -4.729 -7.790 8.575 1.00 97.69 84 MET A N 1
ATOM 657 C CA . MET A 1 84 ? -3.319 -7.680 8.961 1.00 97.69 84 MET A CA 1
ATOM 658 C C . MET A 1 84 ? -2.382 -8.406 7.988 1.00 97.69 84 MET A C 1
ATOM 660 O O . MET A 1 84 ? -1.290 -7.915 7.719 1.00 97.69 84 MET A O 1
ATOM 664 N N . ASN A 1 85 ? -2.793 -9.543 7.416 1.00 98.06 85 ASN A N 1
ATOM 665 C CA . ASN A 1 85 ? -2.014 -10.227 6.380 1.00 98.06 85 ASN A CA 1
ATOM 666 C C . ASN A 1 85 ? -1.850 -9.356 5.131 1.00 98.06 85 ASN A C 1
ATOM 668 O O . ASN A 1 85 ? -0.735 -9.244 4.633 1.00 98.06 85 ASN A O 1
ATOM 672 N N . ILE A 1 86 ? -2.918 -8.703 4.664 1.00 97.12 86 ILE A N 1
ATOM 673 C CA . ILE A 1 86 ? -2.838 -7.810 3.499 1.00 97.12 86 ILE A CA 1
ATOM 674 C C . ILE A 1 86 ? -1.885 -6.640 3.778 1.00 97.12 86 ILE A C 1
ATOM 676 O O . ILE A 1 86 ? -1.022 -6.360 2.954 1.00 97.12 86 ILE A O 1
ATOM 680 N N . ILE A 1 87 ? -1.959 -6.018 4.963 1.00 96.06 87 ILE A N 1
ATOM 681 C CA . ILE A 1 87 ? -1.040 -4.927 5.336 1.00 96.06 87 ILE A CA 1
ATOM 682 C C . ILE A 1 87 ? 0.423 -5.408 5.349 1.00 96.06 87 ILE A C 1
ATOM 684 O O . ILE A 1 87 ? 1.312 -4.680 4.911 1.00 96.06 87 ILE A O 1
ATOM 688 N N . ARG A 1 88 ? 0.696 -6.638 5.808 1.00 95.94 88 ARG A N 1
ATOM 689 C CA . ARG A 1 88 ? 2.055 -7.214 5.768 1.00 95.94 88 ARG A CA 1
ATOM 690 C C . ARG A 1 88 ? 2.544 -7.447 4.337 1.00 95.94 88 ARG A C 1
ATOM 692 O O . ARG A 1 88 ? 3.713 -7.184 4.052 1.00 95.94 88 ARG A O 1
ATOM 699 N N . GLU A 1 89 ? 1.671 -7.896 3.437 1.00 94.12 89 GLU A N 1
ATOM 700 C CA . GLU A 1 89 ? 2.004 -8.016 2.013 1.00 94.12 89 GLU A CA 1
ATOM 701 C C . GLU A 1 89 ? 2.259 -6.643 1.373 1.00 94.12 89 GLU A C 1
ATOM 703 O O . GLU A 1 89 ? 3.231 -6.494 0.631 1.00 94.12 89 GLU A O 1
ATOM 708 N N . ASP A 1 90 ? 1.484 -5.613 1.724 1.00 93.94 90 ASP A N 1
ATOM 709 C CA . ASP A 1 90 ? 1.740 -4.233 1.289 1.00 93.94 90 ASP A CA 1
ATOM 710 C C . ASP A 1 90 ? 3.082 -3.708 1.806 1.00 93.94 90 ASP A C 1
ATOM 712 O O . ASP A 1 90 ? 3.848 -3.103 1.051 1.00 93.94 90 ASP A O 1
ATOM 716 N N . ALA A 1 91 ? 3.418 -3.979 3.071 1.00 92.06 91 ALA A N 1
ATOM 717 C CA . ALA A 1 91 ? 4.716 -3.621 3.635 1.00 92.06 91 ALA A CA 1
ATOM 718 C C . ALA A 1 91 ? 5.852 -4.272 2.844 1.00 92.06 91 ALA A C 1
ATOM 720 O O . ALA A 1 91 ? 6.794 -3.594 2.422 1.00 92.06 91 ALA A O 1
ATOM 721 N N . ARG A 1 92 ? 5.732 -5.564 2.531 1.00 88.62 92 ARG A N 1
ATOM 722 C CA . ARG A 1 92 ? 6.693 -6.263 1.674 1.00 88.62 92 ARG A CA 1
ATOM 723 C C . ARG A 1 92 ? 6.770 -5.638 0.276 1.00 88.62 92 ARG A C 1
ATOM 725 O O . ARG A 1 92 ? 7.870 -5.338 -0.189 1.00 88.62 92 ARG A O 1
ATOM 732 N N . GLY A 1 93 ? 5.630 -5.390 -0.368 1.00 86.25 93 GLY A N 1
ATOM 733 C CA . GLY A 1 93 ? 5.549 -4.791 -1.704 1.00 86.25 93 GLY A CA 1
ATOM 734 C C . GLY A 1 93 ? 6.142 -3.380 -1.775 1.00 86.25 93 GLY A C 1
ATOM 735 O O . GLY A 1 93 ? 6.794 -3.023 -2.761 1.00 86.25 93 GLY A O 1
ATOM 736 N N . SER A 1 94 ? 6.016 -2.602 -0.696 1.00 88.50 94 SER A N 1
ATOM 737 C CA . SER A 1 94 ? 6.533 -1.231 -0.604 1.00 88.50 94 SER A CA 1
ATOM 738 C C . SER A 1 94 ? 8.063 -1.131 -0.762 1.00 88.50 94 SER A C 1
ATOM 740 O O . SER A 1 94 ? 8.597 -0.108 -1.207 1.00 88.50 94 SER A O 1
ATOM 742 N N . ASN A 1 95 ? 8.788 -2.216 -0.467 1.00 84.19 95 ASN A N 1
ATOM 743 C CA . ASN A 1 95 ? 10.245 -2.306 -0.607 1.00 84.19 95 ASN A CA 1
ATOM 744 C C . ASN A 1 95 ? 10.722 -2.574 -2.039 1.00 84.19 95 ASN A C 1
ATOM 746 O O . ASN A 1 95 ? 11.914 -2.451 -2.304 1.00 84.19 95 ASN A O 1
ATOM 750 N N . MET A 1 96 ? 9.821 -2.900 -2.966 1.00 82.75 96 MET A N 1
ATOM 751 C CA . MET A 1 96 ? 10.177 -3.222 -4.349 1.00 82.75 96 MET A CA 1
ATOM 752 C C . MET A 1 96 ? 10.013 -1.993 -5.253 1.00 82.75 96 MET A C 1
ATOM 754 O O . MET A 1 96 ? 10.837 -1.085 -5.211 1.00 82.75 96 MET A O 1
ATOM 758 N N . MET A 1 97 ? 8.935 -1.925 -6.040 1.00 75.19 97 MET A N 1
ATOM 759 C CA . MET A 1 97 ? 8.717 -0.881 -7.054 1.00 75.19 97 MET A CA 1
ATOM 760 C C . MET A 1 97 ? 7.650 0.143 -6.642 1.00 75.19 97 MET A C 1
ATOM 762 O O . MET A 1 97 ? 6.965 0.699 -7.498 1.00 75.19 97 MET A O 1
ATOM 766 N N . CYS A 1 98 ? 7.488 0.393 -5.339 1.00 82.31 98 CYS A N 1
ATOM 767 C CA . CYS A 1 98 ? 6.491 1.331 -4.824 1.00 82.31 98 CYS A CA 1
ATOM 768 C C . CYS A 1 98 ? 7.088 2.720 -4.540 1.00 82.31 98 CYS A C 1
ATOM 770 O O . CYS A 1 98 ? 8.156 2.837 -3.926 1.00 82.31 98 CYS A O 1
ATOM 772 N N . GLY A 1 99 ? 6.376 3.760 -4.982 1.00 81.56 99 GLY A N 1
ATOM 773 C CA . GLY A 1 99 ? 6.612 5.172 -4.665 1.00 81.56 99 GLY A CA 1
ATOM 774 C C . GLY A 1 99 ? 5.762 5.681 -3.494 1.00 81.56 99 GLY A C 1
ATOM 775 O O . GLY A 1 99 ? 6.091 6.705 -2.898 1.00 81.56 99 GLY A O 1
ATOM 776 N N . GLY A 1 100 ? 4.702 4.956 -3.130 1.00 89.88 100 GLY A N 1
ATOM 777 C CA . GLY A 1 100 ? 3.872 5.215 -1.955 1.00 89.88 100 GLY A CA 1
ATOM 778 C C . GLY A 1 100 ? 2.601 4.365 -1.952 1.00 89.88 100 GLY A C 1
ATOM 779 O O . GLY A 1 100 ? 2.053 4.077 -3.015 1.00 89.88 100 GLY A O 1
ATOM 780 N N . THR A 1 101 ? 2.133 3.983 -0.768 1.00 92.19 101 THR A N 1
ATOM 781 C CA . THR A 1 101 ? 0.988 3.087 -0.558 1.00 92.19 101 THR A CA 1
ATOM 782 C C . THR A 1 101 ? -0.048 3.763 0.338 1.00 92.19 101 THR A C 1
ATOM 784 O O . THR A 1 101 ? 0.298 4.404 1.330 1.00 92.19 101 THR A O 1
ATOM 787 N N . LEU A 1 102 ? -1.321 3.632 -0.023 1.00 94.31 102 LEU A N 1
ATOM 788 C CA . LEU A 1 102 ? -2.478 4.158 0.698 1.00 94.31 102 LEU A CA 1
ATOM 789 C C . LEU A 1 102 ? -3.424 2.997 0.997 1.00 94.31 102 LEU A C 1
ATOM 791 O O . LEU A 1 102 ? -3.768 2.244 0.085 1.00 94.31 102 LEU A O 1
ATOM 795 N N . ILE A 1 103 ? -3.833 2.846 2.252 1.00 95.50 103 ILE A N 1
ATOM 796 C CA . ILE A 1 103 ? -4.674 1.743 2.722 1.00 95.50 103 ILE A CA 1
ATOM 797 C C . ILE A 1 103 ? -5.881 2.315 3.459 1.00 95.50 103 ILE A C 1
ATOM 799 O O . ILE A 1 103 ? -5.712 3.120 4.370 1.00 95.50 103 ILE A O 1
ATOM 803 N N . ASN A 1 104 ? -7.071 1.830 3.113 1.00 95.44 104 ASN A N 1
ATOM 804 C CA . ASN A 1 104 ? -8.326 2.096 3.806 1.00 95.44 104 ASN A CA 1
ATOM 805 C C . ASN A 1 104 ? -8.986 0.779 4.212 1.00 95.44 104 ASN A C 1
ATOM 807 O O . ASN A 1 104 ? -9.122 -0.129 3.387 1.00 95.44 104 ASN A O 1
ATOM 811 N N . ILE A 1 105 ? -9.405 0.675 5.472 1.00 95.94 105 ILE A N 1
ATOM 812 C CA . ILE A 1 105 ? -10.088 -0.506 6.003 1.00 95.94 105 ILE A CA 1
ATOM 813 C C . ILE A 1 105 ? -11.370 -0.086 6.723 1.00 95.94 105 ILE A C 1
ATOM 815 O O . ILE A 1 105 ? -11.349 0.641 7.721 1.00 95.94 105 ILE A O 1
ATOM 819 N N . ASP A 1 106 ? -12.489 -0.584 6.211 1.00 95.50 106 ASP A N 1
ATOM 820 C CA . ASP A 1 106 ? -13.826 -0.447 6.793 1.00 95.50 106 ASP A CA 1
ATOM 821 C C . ASP A 1 106 ? -14.384 -1.824 7.200 1.00 95.50 106 ASP A C 1
ATOM 823 O O . ASP A 1 106 ? -13.708 -2.845 7.039 1.00 95.50 106 ASP A O 1
ATOM 827 N N . GLU A 1 107 ? -15.602 -1.899 7.750 1.00 94.62 107 GLU A N 1
ATOM 828 C CA . GLU A 1 107 ? -16.187 -3.190 8.140 1.00 94.62 107 GLU A CA 1
ATOM 829 C C . GLU A 1 107 ? -16.402 -4.165 6.964 1.00 94.62 107 GLU A C 1
ATOM 831 O O . GLU A 1 107 ? -16.554 -5.375 7.182 1.00 94.62 107 GLU A O 1
ATOM 836 N N . ASN A 1 108 ? -16.397 -3.666 5.724 1.00 96.06 108 ASN A N 1
ATOM 837 C CA . ASN A 1 108 ? -16.541 -4.456 4.502 1.00 96.06 108 ASN A CA 1
ATOM 838 C C . ASN A 1 108 ? -15.189 -4.985 4.000 1.00 96.06 108 ASN A C 1
ATOM 840 O O . ASN A 1 108 ? -15.151 -5.981 3.273 1.00 96.06 108 ASN A O 1
ATOM 844 N N . GLY A 1 109 ? -14.079 -4.383 4.431 1.00 95.94 109 GLY A N 1
ATOM 845 C CA . GLY A 1 109 ? -12.731 -4.910 4.258 1.00 95.94 109 GLY A CA 1
ATOM 846 C C . GLY A 1 109 ? -11.728 -3.882 3.752 1.00 95.94 109 GLY A C 1
ATOM 847 O O . GLY A 1 109 ? -11.810 -2.694 4.046 1.00 95.94 109 GLY A O 1
ATOM 848 N N . TYR A 1 110 ? -10.739 -4.378 3.013 1.00 97.50 110 TYR A N 1
ATOM 849 C CA . TYR A 1 110 ? -9.574 -3.624 2.565 1.00 97.50 110 TYR A CA 1
ATOM 850 C C . TYR A 1 110 ? -9.795 -2.977 1.193 1.00 97.50 110 TYR A C 1
ATOM 852 O O . TYR A 1 110 ? -10.271 -3.624 0.256 1.00 97.50 110 TYR A O 1
ATOM 860 N N . LYS A 1 111 ? -9.355 -1.724 1.057 1.00 96.31 111 LYS A N 1
ATOM 861 C CA . LYS A 1 111 ? -9.191 -0.997 -0.206 1.00 96.31 111 LYS A CA 1
ATOM 862 C C . LYS A 1 111 ? -7.822 -0.327 -0.184 1.00 96.31 111 LYS A C 1
ATOM 864 O O . LYS A 1 111 ? -7.568 0.516 0.672 1.00 96.31 111 LYS A O 1
ATOM 869 N N . GLY A 1 112 ? -6.954 -0.678 -1.123 1.00 92.94 112 GLY A N 1
ATOM 870 C CA . GLY A 1 112 ? -5.605 -0.128 -1.188 1.00 92.94 112 GLY A CA 1
ATOM 871 C C . GLY A 1 112 ? -5.245 0.391 -2.564 1.00 92.94 112 GLY A C 1
ATOM 872 O O . GLY A 1 112 ? -5.743 -0.095 -3.581 1.00 92.94 112 GLY A O 1
ATOM 873 N N . TYR A 1 113 ? -4.365 1.384 -2.585 1.00 92.25 113 TYR A N 1
ATOM 874 C CA . TYR A 1 113 ? -3.794 1.932 -3.801 1.00 92.25 113 TYR A CA 1
ATOM 875 C C . TYR A 1 113 ? -2.300 2.172 -3.608 1.00 92.25 113 TYR A C 1
ATOM 877 O O . TYR A 1 113 ? -1.882 2.826 -2.654 1.00 92.25 113 TYR A O 1
ATOM 885 N N . SER A 1 114 ? -1.494 1.666 -4.538 1.00 91.00 114 SER A N 1
ATOM 886 C CA . SER A 1 114 ? -0.049 1.875 -4.545 1.00 91.00 114 SER A CA 1
ATOM 887 C C . SER A 1 114 ? 0.378 2.566 -5.830 1.00 91.00 114 SER A C 1
ATOM 889 O O . SER A 1 114 ? -0.049 2.212 -6.928 1.00 91.00 114 SER A O 1
ATOM 891 N N . TYR A 1 115 ? 1.253 3.551 -5.687 1.00 90.25 115 TYR A N 1
ATOM 892 C CA . TYR A 1 115 ? 1.878 4.243 -6.799 1.00 90.25 115 TYR A CA 1
ATOM 893 C C . TYR A 1 115 ? 3.177 3.544 -7.162 1.00 90.25 115 TYR A C 1
ATOM 895 O O . TYR A 1 115 ? 3.968 3.180 -6.291 1.00 90.25 115 TYR A O 1
ATOM 903 N N . MET A 1 116 ? 3.437 3.413 -8.459 1.00 86.38 116 MET A N 1
ATOM 904 C CA . MET A 1 116 ? 4.736 2.942 -8.922 1.00 86.38 116 MET A CA 1
ATOM 905 C C . MET A 1 116 ? 5.840 3.911 -8.499 1.00 86.38 116 MET A C 1
ATOM 907 O O . MET A 1 116 ? 5.636 5.120 -8.384 1.00 86.38 116 MET A O 1
ATOM 911 N N . GLN A 1 117 ? 7.041 3.375 -8.339 1.00 80.12 117 GLN A N 1
ATOM 912 C CA . GLN A 1 117 ? 8.247 4.126 -8.009 1.00 80.12 117 GLN A CA 1
ATOM 913 C C . GLN A 1 117 ? 8.533 5.261 -9.006 1.00 80.12 117 GLN A C 1
ATOM 915 O O . GLN A 1 117 ? 8.999 6.316 -8.605 1.00 80.12 117 GLN A O 1
ATOM 920 N N . SER A 1 118 ? 8.176 5.112 -10.285 1.00 79.44 118 SER A N 1
ATOM 921 C CA . SER A 1 118 ? 8.313 6.188 -11.281 1.00 79.44 118 SER A CA 1
ATOM 922 C C . SER A 1 118 ? 7.339 7.361 -11.101 1.00 79.44 118 SER A C 1
ATOM 924 O O . SER A 1 118 ? 7.438 8.337 -11.838 1.00 79.44 118 SER A O 1
ATOM 926 N N . HIS A 1 119 ? 6.391 7.259 -10.167 1.00 84.50 119 HIS A N 1
ATOM 927 C CA . HIS A 1 119 ? 5.362 8.259 -9.868 1.00 84.50 119 HIS A CA 1
ATOM 928 C C . HIS A 1 119 ? 5.457 8.742 -8.413 1.00 84.50 119 HIS A C 1
ATOM 930 O O . HIS A 1 119 ? 4.448 8.971 -7.749 1.00 84.50 119 HIS A O 1
ATOM 936 N N . THR A 1 120 ? 6.676 8.872 -7.878 1.00 79.62 120 THR A N 1
ATOM 937 C CA . THR A 1 120 ? 6.918 9.306 -6.488 1.00 79.62 120 THR A CA 1
ATOM 938 C C . THR A 1 120 ? 6.355 10.690 -6.174 1.00 79.62 120 THR A C 1
ATOM 940 O O . THR A 1 120 ? 5.929 10.930 -5.045 1.00 79.62 120 THR A O 1
ATOM 943 N N . LYS A 1 121 ? 6.301 11.604 -7.151 1.00 83.56 121 LYS A N 1
ATOM 944 C CA . LYS A 1 121 ? 5.720 12.944 -6.962 1.00 83.56 121 LYS A CA 1
ATOM 945 C C . LYS A 1 121 ? 4.208 12.873 -6.764 1.00 83.56 121 LYS A C 1
ATOM 947 O O . LYS A 1 121 ? 3.682 13.497 -5.843 1.00 83.56 121 LYS A O 1
ATOM 952 N N . GLU A 1 122 ? 3.512 12.110 -7.601 1.00 88.44 122 GLU A N 1
ATOM 953 C CA . GLU A 1 122 ? 2.078 11.851 -7.473 1.00 88.44 122 GLU A CA 1
ATOM 954 C C . GLU A 1 122 ? 1.785 11.085 -6.182 1.00 88.44 122 GLU A C 1
ATOM 956 O O . GLU A 1 122 ? 0.885 11.471 -5.438 1.00 88.44 122 GLU A O 1
ATOM 961 N N . ALA A 1 123 ? 2.604 10.076 -5.874 1.00 88.62 123 ALA A N 1
ATOM 962 C CA . ALA A 1 123 ? 2.526 9.312 -4.636 1.00 88.62 123 ALA A CA 1
ATOM 963 C C . ALA A 1 123 ? 2.670 10.210 -3.403 1.00 88.62 123 ALA A C 1
ATOM 965 O O . ALA A 1 123 ? 1.900 10.082 -2.458 1.00 88.62 123 ALA A O 1
ATOM 966 N N . GLY A 1 124 ? 3.619 11.150 -3.420 1.00 88.50 124 GLY A N 1
ATOM 967 C CA . GLY A 1 124 ? 3.827 12.118 -2.346 1.00 88.50 124 GLY A CA 1
ATOM 968 C C . GLY A 1 124 ? 2.619 13.030 -2.139 1.00 88.50 124 GLY A C 1
ATOM 969 O O . GLY A 1 124 ? 2.175 13.202 -1.007 1.00 88.50 124 GLY A O 1
ATOM 970 N N . ARG A 1 125 ? 2.030 13.556 -3.221 1.00 90.50 125 ARG A N 1
ATOM 971 C CA . ARG A 1 125 ? 0.812 14.387 -3.146 1.00 90.50 125 ARG A CA 1
ATOM 972 C C . ARG A 1 125 ? -0.384 13.601 -2.613 1.00 90.50 125 ARG A C 1
ATOM 974 O O . ARG A 1 125 ? -1.109 14.097 -1.755 1.00 90.50 125 ARG A O 1
ATOM 981 N N . ALA A 1 126 ? -0.578 12.379 -3.104 1.00 91.00 126 ALA A N 1
ATOM 982 C CA . ALA A 1 126 ? -1.662 11.511 -2.667 1.00 91.00 126 ALA A CA 1
ATOM 983 C C . ALA A 1 126 ? -1.492 11.098 -1.199 1.00 91.00 126 ALA A C 1
ATOM 985 O O . ALA A 1 126 ? -2.444 11.169 -0.429 1.00 91.00 126 ALA A O 1
ATOM 986 N N . PHE A 1 127 ? -0.264 10.771 -0.789 1.00 91.06 127 PHE A N 1
ATOM 987 C CA . PHE A 1 127 ? 0.093 10.531 0.605 1.00 91.06 127 PHE A CA 1
ATOM 988 C C . PHE A 1 127 ? -0.223 11.738 1.485 1.00 91.06 127 PHE A C 1
ATOM 990 O O . PHE A 1 127 ? -0.831 11.570 2.535 1.00 91.06 127 PHE A O 1
ATOM 997 N N . GLU A 1 128 ? 0.154 12.953 1.082 1.00 90.31 128 GLU A N 1
ATOM 998 C CA . GLU A 1 128 ? -0.118 14.156 1.872 1.00 90.31 128 GLU A CA 1
ATOM 999 C C . GLU A 1 128 ? -1.612 14.442 2.021 1.00 90.31 128 GLU A C 1
ATOM 1001 O O . GLU A 1 128 ? -2.033 14.862 3.097 1.00 90.31 128 GLU A O 1
ATOM 1006 N N . ALA A 1 129 ? -2.407 14.209 0.973 1.00 89.50 129 ALA A N 1
ATOM 1007 C CA . ALA A 1 129 ? -3.858 14.350 1.032 1.00 89.50 129 ALA A CA 1
ATOM 1008 C C . ALA A 1 129 ? -4.482 13.293 1.956 1.00 89.50 129 ALA A C 1
ATOM 1010 O O . ALA A 1 129 ? -5.206 13.636 2.885 1.00 89.50 129 ALA A O 1
ATOM 1011 N N . HIS A 1 130 ? -4.130 12.024 1.749 1.00 89.81 130 HIS A N 1
ATOM 1012 C CA . HIS A 1 130 ? -4.650 10.893 2.516 1.00 89.81 130 HIS A CA 1
ATOM 1013 C C . HIS A 1 130 ? -4.241 10.947 3.992 1.00 89.81 130 HIS A C 1
ATOM 1015 O O . HIS A 1 130 ? -5.030 10.622 4.870 1.00 89.81 130 HIS A O 1
ATOM 1021 N N . SER A 1 131 ? -3.026 11.417 4.286 1.00 86.56 131 SER A N 1
ATOM 1022 C CA . SER A 1 131 ? -2.512 11.499 5.659 1.00 86.56 131 SER A CA 1
ATOM 1023 C C . SER A 1 131 ? -3.154 12.618 6.479 1.00 86.56 131 SER A C 1
ATOM 1025 O O . SER A 1 131 ? -3.076 12.580 7.705 1.00 86.56 131 SER A O 1
ATOM 1027 N N . LYS A 1 132 ? -3.742 13.624 5.818 1.00 84.81 132 LYS A N 1
ATOM 1028 C CA . LYS A 1 132 ? -4.398 14.781 6.449 1.00 84.81 132 LYS A CA 1
ATOM 1029 C C . LYS A 1 132 ? -5.907 14.608 6.608 1.00 84.81 132 LYS A C 1
ATOM 1031 O O . LYS A 1 132 ? -6.550 15.522 7.126 1.00 84.81 132 LYS A O 1
ATOM 1036 N N . ASP A 1 133 ? -6.471 13.498 6.138 1.00 77.69 133 ASP A N 1
ATOM 1037 C CA . ASP A 1 133 ? -7.880 13.207 6.370 1.00 77.69 133 ASP A CA 1
ATOM 1038 C C . ASP A 1 133 ? -8.157 13.133 7.879 1.00 77.69 133 ASP A C 1
ATOM 1040 O O . ASP A 1 133 ? -7.301 12.724 8.660 1.00 77.69 133 ASP A O 1
ATOM 1044 N N . LYS A 1 134 ? -9.351 13.538 8.301 1.00 67.31 134 LYS A N 1
ATOM 1045 C CA . LYS A 1 134 ? -9.773 13.485 9.708 1.00 67.31 134 LYS A CA 1
ATOM 1046 C C . LYS A 1 134 ? -9.841 12.043 10.206 1.00 67.31 134 LYS A C 1
ATOM 1048 O O . LYS A 1 134 ? -9.609 11.796 11.385 1.00 67.31 134 LYS A O 1
ATOM 1053 N N . ASP A 1 135 ? -10.096 11.128 9.276 1.00 65.31 135 ASP A N 1
ATOM 1054 C CA . ASP A 1 135 ? -10.146 9.687 9.503 1.00 65.31 135 ASP A CA 1
ATOM 1055 C C . ASP A 1 135 ? -8.770 9.025 9.288 1.00 65.31 135 ASP A C 1
ATOM 1057 O O . ASP A 1 135 ? -8.613 7.809 9.430 1.00 65.31 135 ASP A O 1
ATOM 1061 N N . SER A 1 136 ? -7.740 9.822 8.971 1.00 59.44 136 SER A N 1
ATOM 1062 C CA . SER A 1 136 ? -6.371 9.342 8.844 1.00 59.44 136 SER A CA 1
ATOM 1063 C C . SER A 1 136 ? -5.811 8.960 10.201 1.00 59.44 136 SER A C 1
ATOM 1065 O O . SER A 1 136 ? -5.515 9.807 11.044 1.00 59.44 136 SER A O 1
ATOM 1067 N N . PHE A 1 137 ? -5.639 7.657 10.397 1.00 68.50 137 PHE A N 1
ATOM 1068 C CA . PHE A 1 137 ? -5.182 7.128 11.669 1.00 68.50 137 PHE A CA 1
ATOM 1069 C C . PHE A 1 137 ? -3.651 7.045 11.741 1.00 68.50 137 PHE A C 1
ATOM 1071 O O . PHE A 1 137 ? -3.048 7.401 12.753 1.00 68.50 137 PHE A O 1
ATOM 1078 N N . TYR A 1 138 ? -3.000 6.586 10.670 1.00 82.56 138 TYR A N 1
ATOM 1079 C CA . TYR A 1 138 ? -1.556 6.370 10.636 1.00 82.56 138 TYR A CA 1
ATOM 1080 C C . TYR A 1 138 ? -0.938 6.878 9.335 1.00 82.56 138 TYR A C 1
ATOM 1082 O O . TYR A 1 138 ? -1.450 6.664 8.234 1.00 82.56 138 TYR A O 1
ATOM 1090 N N . SER A 1 139 ? 0.223 7.520 9.452 1.00 87.25 139 SER A N 1
ATOM 1091 C CA . SER A 1 139 ? 1.039 7.892 8.302 1.00 87.25 139 SER A CA 1
ATOM 1092 C C . SER A 1 139 ? 2.522 7.847 8.653 1.00 87.25 139 SER A C 1
ATOM 1094 O O . SER A 1 139 ? 2.930 8.276 9.733 1.00 87.25 139 SER A O 1
ATOM 1096 N N . LYS A 1 140 ? 3.340 7.337 7.732 1.00 86.19 140 LYS A N 1
ATOM 1097 C CA . LYS A 1 140 ? 4.796 7.285 7.869 1.00 86.19 140 LYS A CA 1
ATOM 1098 C C . LYS A 1 140 ? 5.451 7.677 6.556 1.00 86.19 140 LYS A C 1
ATOM 1100 O O . LYS A 1 140 ? 5.196 7.084 5.508 1.00 86.19 140 LYS A O 1
ATOM 1105 N N . LYS A 1 141 ? 6.313 8.693 6.629 1.00 84.38 141 LYS A N 1
ATOM 1106 C CA . LYS A 1 141 ? 7.225 9.040 5.538 1.00 84.38 141 LYS A CA 1
ATOM 1107 C C . LYS A 1 141 ? 8.439 8.117 5.600 1.00 84.38 141 LYS A C 1
ATOM 1109 O O . LYS A 1 141 ? 9.081 8.021 6.646 1.00 84.38 141 LYS A O 1
ATOM 1114 N N . CYS A 1 142 ? 8.771 7.480 4.484 1.00 77.00 142 CYS A N 1
ATOM 1115 C CA . CYS A 1 142 ? 9.971 6.660 4.360 1.00 77.00 142 CYS A CA 1
ATOM 1116 C C . CYS A 1 142 ? 11.036 7.420 3.568 1.00 77.00 142 CYS A C 1
ATOM 1118 O O . CYS A 1 142 ? 10.752 8.021 2.535 1.00 77.00 142 CYS A O 1
ATOM 1120 N N . LYS A 1 143 ? 12.281 7.383 4.047 1.00 66.31 143 LYS A N 1
ATOM 1121 C CA . LYS A 1 143 ? 13.424 8.013 3.378 1.00 66.31 143 LYS A CA 1
ATOM 1122 C C . LYS A 1 143 ? 13.894 7.104 2.238 1.00 66.31 143 LYS A C 1
ATOM 1124 O O . LYS A 1 143 ? 14.719 6.227 2.468 1.00 66.31 143 LYS A O 1
ATOM 1129 N N . LYS A 1 144 ? 13.339 7.265 1.033 1.00 62.41 144 LYS A N 1
ATOM 1130 C CA . LYS A 1 144 ? 13.737 6.483 -0.160 1.00 62.41 144 LYS A CA 1
ATOM 1131 C C . LYS A 1 144 ? 14.462 7.316 -1.223 1.00 62.41 144 LYS A C 1
ATOM 1133 O O . LYS A 1 144 ? 14.884 6.763 -2.235 1.00 62.41 144 LYS A O 1
ATOM 1138 N N . ASP A 1 145 ? 14.603 8.620 -1.002 1.00 59.19 145 ASP A N 1
ATOM 1139 C CA . ASP A 1 145 ? 14.923 9.583 -2.060 1.00 59.19 145 ASP A CA 1
ATOM 1140 C C . ASP A 1 145 ? 16.270 9.302 -2.751 1.00 59.19 145 ASP A C 1
ATOM 1142 O O . ASP A 1 145 ? 16.320 9.256 -3.977 1.00 59.19 145 ASP A O 1
ATOM 1146 N N . GLU A 1 146 ? 17.333 8.997 -2.000 1.00 55.72 146 GLU A N 1
ATOM 1147 C CA . GLU A 1 146 ? 18.683 8.820 -2.569 1.00 55.72 146 GLU A CA 1
ATOM 1148 C C . GLU A 1 146 ? 18.836 7.541 -3.408 1.00 55.72 146 GLU A C 1
ATOM 1150 O O . GLU A 1 146 ? 19.369 7.575 -4.519 1.00 55.72 146 GLU A O 1
ATOM 1155 N N . LEU A 1 147 ? 18.338 6.403 -2.911 1.00 56.88 147 LEU A N 1
ATOM 1156 C CA . LEU A 1 147 ? 18.393 5.142 -3.655 1.00 56.88 147 LEU A CA 1
ATOM 1157 C C . LEU A 1 147 ? 17.497 5.222 -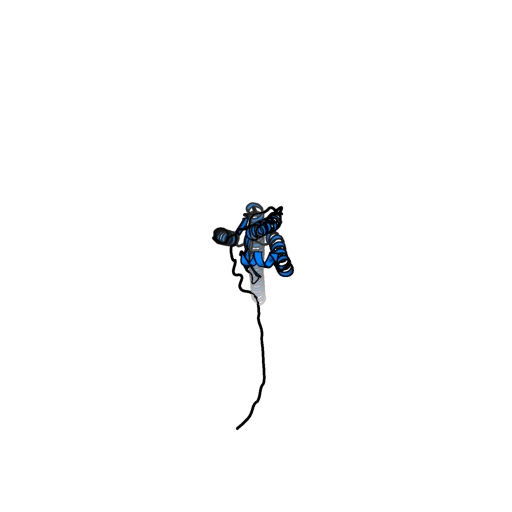4.896 1.00 56.88 147 LEU A C 1
ATOM 1159 O O . LEU A 1 147 ? 17.868 4.751 -5.968 1.00 56.88 147 LEU A O 1
ATOM 1163 N N . ASN A 1 148 ? 16.333 5.861 -4.765 1.00 63.03 148 ASN A N 1
ATOM 1164 C CA . ASN A 1 148 ? 15.397 6.040 -5.863 1.00 63.03 148 ASN A CA 1
ATOM 1165 C C . ASN A 1 148 ? 15.979 6.895 -6.998 1.00 63.03 148 ASN A C 1
ATOM 1167 O O . ASN A 1 148 ? 15.864 6.532 -8.169 1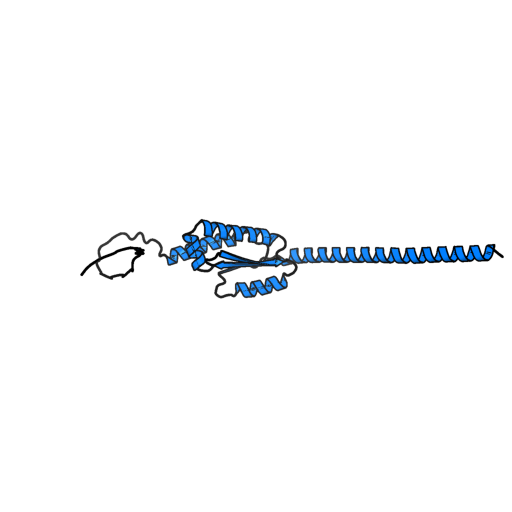.00 63.03 148 ASN A O 1
ATOM 1171 N N . GLU A 1 149 ? 16.656 7.991 -6.655 1.00 64.75 149 GLU A N 1
ATOM 1172 C CA . GLU A 1 149 ? 17.316 8.856 -7.632 1.00 64.75 149 GLU A CA 1
ATOM 1173 C C . GLU A 1 149 ? 18.426 8.113 -8.397 1.00 64.75 149 GLU A C 1
ATOM 1175 O O . GLU A 1 149 ? 18.588 8.295 -9.607 1.00 64.75 149 GLU A O 1
ATOM 1180 N N . LEU A 1 150 ? 19.164 7.226 -7.719 1.00 68.06 150 LEU A N 1
ATOM 1181 C CA . LEU A 1 150 ? 20.197 6.401 -8.346 1.00 68.06 150 LEU A CA 1
ATOM 1182 C C . LEU A 1 150 ? 19.604 5.418 -9.372 1.00 68.06 150 LEU A C 1
ATOM 1184 O O . LEU A 1 150 ? 20.069 5.375 -10.513 1.00 68.06 150 LEU A O 1
ATOM 1188 N N . TRP A 1 151 ? 18.543 4.690 -9.008 1.00 67.06 151 TRP A N 1
ATOM 1189 C CA . TRP A 1 151 ? 17.852 3.767 -9.920 1.00 67.06 151 TRP A CA 1
ATOM 1190 C C . TRP A 1 151 ? 17.239 4.488 -11.129 1.00 67.06 151 TRP A C 1
ATOM 1192 O O . TRP A 1 151 ? 17.308 3.992 -12.258 1.00 67.06 151 TRP A O 1
ATOM 1202 N N . GLU A 1 152 ? 16.664 5.678 -10.929 1.00 70.00 152 GLU A N 1
ATOM 1203 C CA . GLU A 1 152 ? 16.152 6.494 -12.034 1.00 70.00 152 GLU A CA 1
ATOM 1204 C C . GLU A 1 152 ? 17.266 6.923 -12.994 1.00 70.00 152 GLU A C 1
ATOM 1206 O O . GLU A 1 152 ? 17.098 6.811 -14.216 1.00 70.00 152 GLU A O 1
ATOM 1211 N N . LYS A 1 153 ? 18.415 7.351 -12.454 1.00 76.31 153 LYS A N 1
ATOM 1212 C CA . LYS A 1 153 ? 19.606 7.700 -13.238 1.00 76.31 153 LYS A CA 1
ATOM 1213 C C . LYS A 1 153 ? 20.123 6.506 -14.040 1.00 76.31 153 LYS A C 1
ATOM 1215 O O . LYS A 1 153 ? 20.403 6.662 -15.229 1.00 76.31 153 LYS A O 1
ATOM 1220 N N . GLU A 1 154 ? 20.212 5.317 -13.449 1.00 78.06 154 GLU A N 1
ATOM 1221 C CA . GLU A 1 154 ? 20.644 4.105 -14.160 1.00 78.06 154 GLU A CA 1
ATOM 1222 C C . GLU A 1 154 ? 19.682 3.704 -15.282 1.00 78.06 154 GLU A C 1
ATOM 1224 O O . GLU A 1 154 ? 20.110 3.426 -16.405 1.00 78.06 154 GLU A O 1
ATOM 1229 N N . ARG A 1 155 ? 18.369 3.743 -15.029 1.00 74.44 155 ARG A N 1
ATOM 1230 C CA . ARG A 1 155 ? 17.358 3.441 -16.051 1.00 74.44 155 ARG A CA 1
ATOM 1231 C C . ARG A 1 155 ? 17.395 4.446 -17.202 1.00 74.44 155 ARG A C 1
ATOM 1233 O O . ARG A 1 155 ? 17.213 4.066 -18.360 1.00 74.44 155 ARG A O 1
ATOM 1240 N N . LEU A 1 156 ? 17.601 5.730 -16.903 1.00 83.31 156 LEU A N 1
ATOM 1241 C CA . LEU A 1 156 ? 17.750 6.762 -17.928 1.00 83.31 156 LEU A CA 1
ATOM 1242 C C . LEU A 1 156 ? 19.008 6.523 -18.767 1.00 83.31 156 LEU A C 1
ATOM 1244 O O . LEU A 1 156 ? 18.911 6.534 -19.991 1.00 83.31 156 LEU A O 1
ATOM 1248 N N . LYS A 1 157 ? 20.144 6.209 -18.129 1.00 90.50 157 LYS A N 1
ATOM 1249 C CA . LYS A 1 157 ? 21.372 5.823 -18.835 1.00 90.50 157 LYS A CA 1
ATOM 1250 C C . LYS A 1 157 ? 21.135 4.627 -19.753 1.00 90.50 157 LYS A C 1
ATOM 1252 O O . LYS A 1 157 ? 21.505 4.688 -20.917 1.00 90.50 157 LYS A O 1
ATOM 1257 N N . LYS A 1 158 ? 20.474 3.567 -19.275 1.00 89.19 158 LYS A N 1
ATOM 1258 C CA . LYS A 1 158 ? 20.191 2.373 -20.090 1.00 89.19 158 LYS A CA 1
ATOM 1259 C C . LYS A 1 158 ? 19.358 2.697 -21.334 1.00 89.19 158 LYS A C 1
ATOM 1261 O O . LYS A 1 158 ? 19.656 2.178 -22.402 1.00 89.19 158 LYS A O 1
ATOM 1266 N N . ARG A 1 159 ? 18.362 3.585 -21.215 1.00 87.81 159 ARG A N 1
ATOM 1267 C CA . ARG A 1 159 ? 17.584 4.066 -22.371 1.00 87.81 159 ARG A CA 1
ATOM 1268 C C . ARG A 1 159 ? 18.438 4.855 -23.358 1.00 87.81 159 ARG A C 1
ATOM 1270 O O . ARG A 1 159 ? 18.362 4.575 -24.541 1.00 87.81 159 ARG A O 1
ATOM 1277 N N . GLN A 1 160 ? 19.281 5.766 -22.874 1.00 93.31 160 GLN A N 1
ATOM 1278 C CA . GLN A 1 160 ? 20.188 6.530 -23.739 1.00 93.31 160 GLN A CA 1
ATOM 1279 C C . GLN A 1 160 ? 21.198 5.632 -24.462 1.00 93.31 160 GLN A C 1
ATOM 1281 O O . GLN A 1 160 ? 21.526 5.883 -25.614 1.00 93.31 160 GLN A O 1
ATOM 1286 N N . TYR A 1 161 ? 21.699 4.585 -23.799 1.00 91.44 161 TYR A N 1
ATOM 1287 C CA . TYR A 1 161 ? 22.559 3.593 -24.446 1.00 91.44 161 TYR A CA 1
ATOM 1288 C C . TYR A 1 161 ? 21.816 2.811 -25.529 1.00 91.44 161 TYR A C 1
ATOM 1290 O O . TYR A 1 161 ? 22.378 2.605 -26.597 1.00 91.44 161 TYR A O 1
ATOM 1298 N N . GLN A 1 162 ? 20.571 2.402 -25.266 1.00 91.44 162 GLN A N 1
ATOM 1299 C CA . GLN A 1 162 ? 19.755 1.705 -26.257 1.00 91.44 162 GLN A CA 1
ATOM 1300 C C . GLN A 1 162 ? 19.463 2.596 -27.468 1.00 91.44 162 GLN A C 1
ATOM 1302 O O . GLN A 1 162 ? 19.681 2.169 -28.589 1.00 91.44 162 GLN A O 1
ATOM 1307 N N . GLU A 1 163 ? 19.054 3.844 -27.239 1.00 95.00 163 GLU A N 1
ATOM 1308 C CA . GLU A 1 163 ? 18.769 4.820 -28.297 1.00 95.00 163 GLU A CA 1
ATOM 1309 C C . GLU A 1 163 ? 19.998 5.068 -29.181 1.00 95.00 163 GLU A C 1
ATOM 1311 O O . GLU A 1 163 ? 19.902 4.992 -30.399 1.00 95.00 163 GLU A O 1
ATOM 1316 N N . LYS A 1 164 ? 21.184 5.238 -28.580 1.00 96.31 164 LYS A N 1
ATOM 1317 C CA . LYS A 1 164 ? 22.437 5.351 -29.343 1.00 96.31 164 LYS A CA 1
ATOM 1318 C C . LYS A 1 164 ? 22.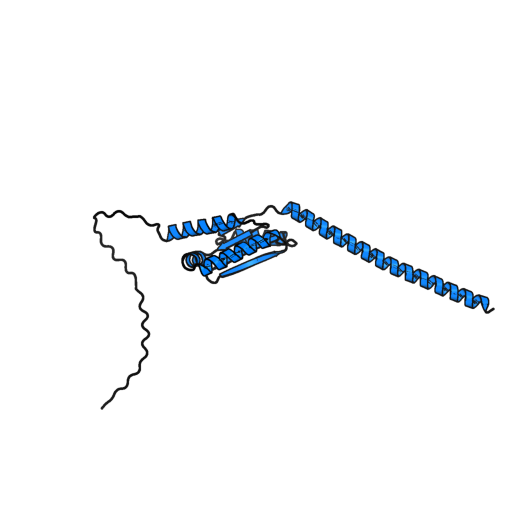757 4.099 -30.154 1.00 96.31 164 LYS A C 1
ATOM 1320 O O . LYS A 1 164 ? 23.197 4.221 -31.289 1.00 96.31 164 LYS A O 1
ATOM 1325 N N . ALA A 1 165 ? 22.563 2.913 -29.578 1.00 94.94 165 ALA A N 1
ATOM 1326 C CA . ALA A 1 165 ? 22.807 1.660 -30.288 1.00 94.94 165 ALA A CA 1
ATOM 1327 C C . ALA A 1 165 ? 21.845 1.491 -31.476 1.00 94.94 165 ALA A C 1
ATOM 1329 O O . ALA A 1 165 ? 22.258 1.043 -32.544 1.00 94.94 165 ALA A O 1
ATOM 1330 N N . ASP A 1 166 ? 20.583 1.885 -31.302 1.00 96.00 166 ASP A N 1
ATOM 1331 C CA . ASP A 1 166 ? 19.571 1.853 -32.354 1.00 96.00 166 ASP A CA 1
ATOM 1332 C C . ASP A 1 166 ? 19.904 2.875 -33.463 1.00 96.00 166 ASP A C 1
ATOM 1334 O O . ASP A 1 166 ? 19.853 2.533 -34.645 1.00 96.00 166 ASP A O 1
ATOM 1338 N N . ASP A 1 167 ? 20.332 4.091 -33.105 1.00 96.50 167 ASP A N 1
ATOM 1339 C CA . ASP A 1 167 ? 20.778 5.122 -34.054 1.00 96.50 167 ASP A CA 1
ATOM 1340 C C . ASP A 1 167 ? 22.013 4.677 -34.856 1.00 96.50 167 ASP A C 1
ATOM 1342 O O . ASP A 1 167 ? 22.036 4.789 -36.085 1.00 96.50 167 ASP A O 1
ATOM 1346 N N . GLU A 1 168 ? 23.031 4.130 -34.183 1.00 96.94 168 GLU A N 1
ATOM 1347 C CA . GLU A 1 168 ? 24.238 3.589 -34.823 1.00 96.94 168 GLU A CA 1
ATOM 1348 C C . GLU A 1 168 ? 23.895 2.441 -35.781 1.00 96.94 168 GLU A C 1
ATOM 1350 O O . GLU A 1 168 ? 24.421 2.369 -36.897 1.00 96.94 168 GLU A O 1
ATOM 1355 N N . TYR A 1 169 ? 22.973 1.563 -35.380 1.00 97.00 169 TYR A N 1
ATOM 1356 C CA . TYR A 1 169 ? 22.487 0.482 -36.228 1.00 97.00 169 TYR A CA 1
ATOM 1357 C C . TYR A 1 169 ? 21.781 1.020 -37.480 1.00 97.00 169 TYR A C 1
ATOM 1359 O O . TYR A 1 169 ? 22.095 0.587 -38.594 1.00 97.00 169 TYR A O 1
ATOM 1367 N N . MET A 1 170 ? 20.887 1.999 -37.333 1.00 97.06 170 MET A N 1
ATOM 1368 C CA . MET A 1 170 ? 20.186 2.614 -38.464 1.00 97.06 170 MET A CA 1
ATOM 1369 C C . MET A 1 170 ? 21.135 3.346 -39.419 1.00 97.06 170 MET A C 1
ATOM 1371 O O . MET A 1 170 ? 20.970 3.254 -40.638 1.00 97.06 170 MET A O 1
ATOM 1375 N N . GLU A 1 171 ? 22.156 4.027 -38.899 1.00 97.19 171 GLU A N 1
ATOM 1376 C CA . GLU A 1 171 ? 23.171 4.674 -39.733 1.00 97.19 171 GLU A CA 1
ATOM 1377 C C . GLU A 1 171 ? 24.027 3.644 -40.483 1.00 97.19 171 GLU A C 1
ATOM 1379 O O . GLU A 1 171 ? 24.316 3.814 -41.669 1.00 97.19 171 GLU A O 1
ATOM 1384 N N . SER A 1 172 ? 24.359 2.516 -39.845 1.00 9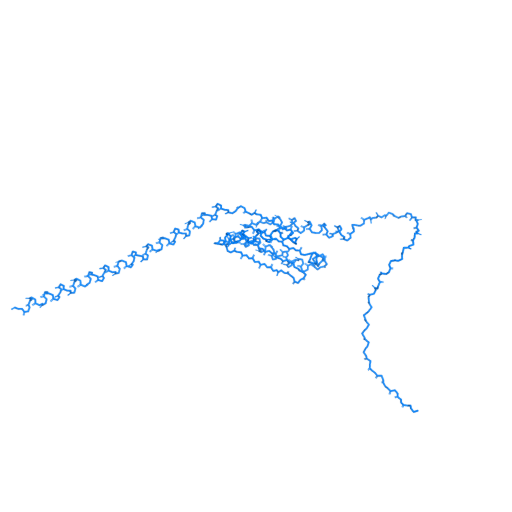6.88 172 SER A N 1
ATOM 1385 C CA . SER A 1 172 ? 25.084 1.424 -40.506 1.00 96.88 172 SER A CA 1
ATOM 1386 C C . SER A 1 172 ? 24.309 0.838 -41.695 1.00 96.88 172 SER A C 1
ATOM 1388 O O . SER A 1 172 ? 24.902 0.548 -42.739 1.00 96.88 172 SER A O 1
ATOM 1390 N N . LEU A 1 173 ? 22.979 0.723 -41.578 1.00 97.31 173 LEU A N 1
ATOM 1391 C CA . LEU A 1 173 ? 22.107 0.276 -42.666 1.00 97.31 173 LEU A CA 1
ATOM 1392 C C . LEU A 1 173 ? 22.114 1.272 -43.830 1.00 97.31 173 LEU A C 1
ATOM 1394 O O . LEU A 1 173 ? 22.322 0.864 -44.973 1.00 97.31 173 LEU A O 1
ATOM 1398 N N . ARG A 1 174 ? 21.977 2.573 -43.543 1.00 96.69 174 ARG A N 1
ATOM 1399 C CA . ARG A 1 174 ? 22.037 3.634 -44.564 1.00 96.69 174 ARG A CA 1
ATOM 1400 C C . ARG A 1 174 ? 23.368 3.644 -45.304 1.00 96.69 174 ARG A C 1
ATOM 1402 O O . ARG A 1 174 ? 23.399 3.725 -46.530 1.00 96.69 174 ARG A O 1
ATOM 1409 N N . LEU A 1 175 ? 24.479 3.532 -44.576 1.00 96.88 175 LEU A N 1
ATOM 1410 C CA . LEU A 1 175 ? 25.807 3.476 -45.184 1.00 96.88 175 LEU A CA 1
ATOM 1411 C C . LEU A 1 175 ? 25.947 2.256 -46.095 1.00 96.88 175 LEU A C 1
ATOM 1413 O O . LEU A 1 175 ? 26.452 2.387 -47.210 1.00 96.88 175 LEU A O 1
ATOM 1417 N N . LYS A 1 176 ? 25.457 1.090 -45.662 1.00 97.00 176 LYS A N 1
ATOM 1418 C CA . LYS A 1 176 ? 25.476 -0.132 -46.472 1.00 97.00 176 LYS A CA 1
ATOM 1419 C C . LYS A 1 176 ? 24.692 0.030 -47.777 1.00 97.00 176 LYS A C 1
ATOM 1421 O O . LYS A 1 176 ? 25.191 -0.374 -48.824 1.00 97.00 176 LYS A O 1
ATOM 1426 N N . GLU A 1 177 ? 23.518 0.659 -47.735 1.00 96.75 177 GLU A N 1
ATOM 1427 C CA . GLU A 1 177 ? 22.730 0.975 -48.936 1.00 96.75 177 GLU A CA 1
ATOM 1428 C C . GLU A 1 177 ? 23.482 1.915 -49.889 1.00 96.75 177 GLU A C 1
ATOM 1430 O O . GLU A 1 177 ? 23.536 1.665 -51.094 1.00 96.75 177 GLU A O 1
ATOM 1435 N N . ILE A 1 178 ? 24.124 2.963 -49.359 1.00 96.50 178 ILE A N 1
ATOM 1436 C CA . ILE A 1 178 ? 24.922 3.904 -50.159 1.00 96.50 178 ILE A CA 1
ATOM 1437 C C . ILE A 1 178 ? 26.104 3.195 -50.829 1.00 96.50 178 ILE A C 1
ATOM 1439 O O . ILE A 1 178 ? 26.381 3.442 -52.005 1.00 96.50 178 ILE A O 1
ATOM 1443 N N . PHE A 1 179 ? 26.817 2.332 -50.100 1.00 96.25 179 PHE A N 1
ATOM 1444 C CA . PHE A 1 179 ? 27.936 1.570 -50.656 1.00 96.25 179 PHE A CA 1
ATOM 1445 C C . PHE A 1 179 ? 27.474 0.611 -51.751 1.00 96.25 179 PHE A C 1
ATOM 1447 O O . PHE A 1 179 ? 28.049 0.633 -52.838 1.00 96.25 179 PHE A O 1
ATOM 1454 N N . GLN A 1 180 ? 26.399 -0.145 -51.509 1.00 95.75 180 GLN A N 1
ATOM 1455 C CA . GLN A 1 180 ? 25.838 -1.053 -52.508 1.00 95.75 180 GLN A CA 1
ATOM 1456 C C . GLN A 1 180 ? 25.441 -0.300 -53.782 1.00 95.75 180 GLN A C 1
ATOM 1458 O O . GLN A 1 180 ? 25.823 -0.692 -54.881 1.00 95.75 180 GLN A O 1
ATOM 1463 N N . HIS A 1 181 ? 24.758 0.839 -53.638 1.00 95.44 181 HIS A N 1
ATOM 1464 C CA . HIS A 1 181 ? 24.369 1.663 -54.777 1.00 95.44 181 HIS A CA 1
ATOM 1465 C C . HIS A 1 181 ? 25.579 2.160 -55.582 1.00 95.44 181 HIS A C 1
ATOM 1467 O O . HIS A 1 181 ? 25.559 2.134 -56.812 1.00 95.44 181 HIS A O 1
ATOM 1473 N N . LYS A 1 182 ? 26.655 2.590 -54.908 1.00 94.75 182 LYS A N 1
ATOM 1474 C CA . LYS A 1 182 ? 27.892 3.016 -55.582 1.00 94.75 182 LYS A CA 1
ATOM 1475 C C . LYS A 1 182 ? 28.547 1.876 -56.361 1.00 94.75 182 LYS A C 1
ATOM 1477 O O . LYS A 1 182 ? 29.001 2.111 -57.479 1.00 94.75 182 LYS A O 1
ATOM 1482 N N . GLU A 1 183 ? 28.592 0.670 -55.797 1.00 94.31 183 GLU A N 1
ATOM 1483 C CA . GLU A 1 183 ? 29.126 -0.510 -56.487 1.00 94.31 183 GLU A CA 1
ATOM 1484 C C . GLU A 1 183 ? 28.294 -0.883 -57.716 1.00 94.31 183 GLU A C 1
ATOM 1486 O O . GLU A 1 183 ? 28.851 -1.148 -58.782 1.00 94.31 183 GLU A O 1
ATOM 1491 N N . ASP A 1 184 ? 26.967 -0.864 -57.592 1.00 94.50 184 ASP A N 1
ATOM 1492 C CA . ASP A 1 184 ? 26.060 -1.185 -58.695 1.00 94.50 184 ASP A CA 1
ATOM 1493 C C . ASP A 1 184 ? 26.205 -0.172 -59.839 1.00 94.50 184 ASP A C 1
ATOM 1495 O O . ASP A 1 184 ? 26.290 -0.545 -61.011 1.00 94.50 184 ASP A O 1
ATOM 1499 N N . VAL A 1 185 ? 26.315 1.118 -59.505 1.00 93.50 185 VAL A N 1
ATOM 1500 C CA . VAL A 1 185 ? 26.582 2.182 -60.479 1.00 93.50 185 VAL A CA 1
ATOM 1501 C C . VAL A 1 185 ? 27.938 1.976 -61.161 1.00 93.50 185 VAL A C 1
ATOM 1503 O O . VAL A 1 185 ? 28.011 2.075 -62.385 1.00 93.50 185 VAL A O 1
ATOM 1506 N N . ALA A 1 186 ? 28.998 1.650 -60.414 1.00 92.44 186 ALA A N 1
ATOM 1507 C CA . ALA A 1 186 ? 30.325 1.396 -60.980 1.00 92.44 186 ALA A CA 1
ATOM 1508 C C . ALA A 1 186 ? 30.320 0.217 -61.969 1.00 92.44 186 ALA A C 1
ATOM 1510 O O . ALA A 1 186 ? 30.795 0.370 -63.096 1.00 92.44 186 ALA A O 1
ATOM 1511 N N . LYS A 1 187 ? 29.693 -0.912 -61.607 1.00 92.38 187 LYS A N 1
ATOM 1512 C CA . LYS A 1 187 ? 29.528 -2.070 -62.505 1.00 92.38 187 LYS A CA 1
ATOM 1513 C C . LYS A 1 187 ? 28.781 -1.698 -63.785 1.00 92.38 187 LYS A C 1
ATOM 1515 O O . LYS A 1 187 ? 29.217 -2.049 -64.878 1.00 92.38 187 LYS A O 1
ATOM 1520 N N . LEU A 1 188 ? 27.694 -0.929 -63.673 1.00 90.25 188 LEU A N 1
ATOM 1521 C CA . LEU A 1 188 ? 26.936 -0.451 -64.836 1.00 90.25 188 LEU A CA 1
ATOM 1522 C C . LEU A 1 188 ? 27.768 0.454 -65.756 1.00 90.25 188 LEU A C 1
ATOM 1524 O O . LEU A 1 188 ? 27.566 0.438 -66.973 1.00 90.25 188 LEU A O 1
ATOM 1528 N N . TYR A 1 189 ? 28.676 1.264 -65.203 1.00 85.06 189 TYR A N 1
ATOM 1529 C CA . TYR A 1 189 ? 29.601 2.067 -66.002 1.00 85.06 189 TYR A CA 1
ATOM 1530 C C . TYR A 1 189 ? 30.625 1.193 -66.734 1.00 85.06 189 TYR A C 1
ATOM 1532 O O . TYR A 1 189 ? 30.806 1.387 -67.934 1.00 85.06 189 TYR A O 1
ATOM 1540 N N . GLU A 1 190 ? 31.240 0.219 -66.060 1.00 86.19 190 GLU A N 1
ATOM 1541 C CA . GLU A 1 190 ? 32.196 -0.718 -66.670 1.00 86.19 190 GLU A CA 1
ATOM 1542 C C . GLU A 1 190 ? 31.556 -1.562 -67.784 1.00 86.19 190 GLU A C 1
ATOM 1544 O O . GLU A 1 190 ? 32.099 -1.677 -68.883 1.00 86.19 190 GLU A O 1
ATOM 1549 N N . GLU A 1 191 ? 30.346 -2.084 -67.569 1.00 83.31 191 GLU A N 1
ATOM 1550 C CA . GLU A 1 191 ? 29.616 -2.835 -68.597 1.00 83.31 191 GLU A CA 1
ATOM 1551 C C . GLU A 1 191 ? 29.315 -1.999 -69.850 1.00 83.31 191 GLU A C 1
ATOM 1553 O O . GLU A 1 191 ? 29.287 -2.527 -70.967 1.00 83.31 191 GLU A O 1
ATOM 1558 N N . LYS A 1 192 ? 29.074 -0.693 -69.682 1.00 78.75 192 LYS A N 1
ATOM 1559 C CA . LYS A 1 192 ? 28.798 0.229 -70.793 1.00 78.75 192 LYS A CA 1
ATOM 1560 C C . LYS A 1 192 ? 30.059 0.666 -71.533 1.00 78.75 192 LYS A C 1
ATOM 1562 O O . LYS A 1 192 ? 29.964 0.968 -72.721 1.00 78.75 192 LYS A O 1
ATOM 1567 N N . THR A 1 193 ? 31.211 0.724 -70.871 1.00 71.94 193 THR A N 1
ATOM 1568 C CA . THR A 1 193 ? 32.480 1.129 -71.496 1.00 71.94 193 THR A CA 1
ATOM 1569 C C . THR A 1 193 ? 33.188 -0.025 -72.200 1.00 71.94 193 THR A C 1
ATOM 1571 O O . THR A 1 193 ? 33.846 0.220 -73.203 1.00 71.94 193 THR A O 1
ATOM 1574 N N . VAL A 1 194 ? 33.008 -1.272 -71.749 1.00 63.38 194 VAL A N 1
ATOM 1575 C CA . VAL A 1 194 ? 33.604 -2.475 -72.371 1.00 63.38 194 VAL A CA 1
ATOM 1576 C C . VAL A 1 194 ? 32.857 -2.933 -73.638 1.00 63.38 194 VAL A C 1
ATOM 1578 O O . VAL A 1 194 ? 33.415 -3.648 -74.464 1.00 63.38 194 VAL A O 1
ATOM 1581 N N . LYS A 1 195 ? 31.601 -2.510 -73.840 1.00 58.41 195 LYS A N 1
ATOM 1582 C CA . LYS A 1 195 ? 30.781 -2.845 -75.027 1.00 58.41 195 LYS A CA 1
ATOM 1583 C C . LYS A 1 195 ? 30.929 -1.862 -76.205 1.00 58.41 195 LYS A C 1
ATOM 1585 O O . LYS A 1 195 ? 30.045 -1.818 -77.062 1.00 58.41 195 LYS A O 1
ATOM 1590 N N . LYS A 1 196 ? 31.998 -1.067 -76.249 1.00 50.31 196 LYS A N 1
ATOM 1591 C CA . LYS A 1 196 ? 32.281 -0.089 -77.310 1.00 50.31 196 LYS A CA 1
ATOM 1592 C C . LYS A 1 196 ? 33.597 -0.414 -78.001 1.00 50.31 196 LYS A C 1
ATOM 1594 O O . LYS A 1 196 ? 33.644 -0.222 -79.233 1.00 50.31 196 LYS A O 1
#

Foldseek 3Di:
DDDDDDDDDDDDDDDDDDDDDDDDDDDDDDPPVDDDPVRVLVVLVVVLVVLLVPFQAQEKEWEFEDSQLSVCVVVDVVQVVVQSVVSNVNRVVRNPFFLYKYWYAYVVGIDIDTDGLVPNVVRVVVLVVLCPDPRGDDIDGDPNPPVSVVVVVVVVVVVVVVVVVVVVVVVVVVVVVVVVVVVVVVVVVVVVVVVD

Radius of gyration: 35.92 Å; chains: 1; bounding box: 106×38×128 Å

Secondary structure (DSSP, 8-state):
------------------------------------HHHHHHHHHHHHHHHHHHS---SEEEEEE-HHHHHHHHH-HHHHHHHHHHHHHHHHHHTSSEEEEEEEEETTEEEEEEEEGGGHHHHHHHHHHHHTSTT--EEE----HHHHHHHHHHHHHHHHHHHHHHHHHHHHHHHHHHHHHHHHHHHHHHHHHHT-

pLDDT: mean 79.58, std 21.42, range [27.94, 98.5]

Organism: NCBI:txid2981769